Protein AF-A0A433PQ93-F1 (afdb_monomer)

Structure (mmCIF, N/CA/C/O backbone):
data_AF-A0A433PQ93-F1
#
_entry.id   AF-A0A433PQ93-F1
#
loop_
_atom_site.group_PDB
_atom_site.id
_atom_site.type_symbol
_atom_site.label_atom_id
_atom_site.label_alt_id
_atom_site.label_comp_id
_atom_site.label_asym_id
_atom_site.label_entity_id
_atom_site.label_seq_id
_atom_site.pdbx_PDB_ins_code
_atom_site.Cartn_x
_atom_site.Cartn_y
_atom_site.Cartn_z
_atom_site.occupancy
_atom_site.B_iso_or_equiv
_atom_site.auth_seq_id
_atom_site.auth_comp_id
_atom_site.auth_asym_id
_atom_site.auth_atom_id
_atom_site.pdbx_PDB_model_num
ATOM 1 N N . MET A 1 1 ? 49.917 5.537 -46.533 1.00 44.41 1 MET A N 1
ATOM 2 C CA . MET A 1 1 ? 49.818 6.096 -45.165 1.00 44.41 1 MET A CA 1
ATOM 3 C C . MET A 1 1 ? 48.370 6.540 -44.911 1.00 44.41 1 MET A C 1
ATOM 5 O O . MET A 1 1 ? 48.097 7.707 -44.696 1.00 44.41 1 MET A O 1
ATOM 9 N N . LEU A 1 2 ? 47.420 5.603 -45.036 1.00 49.34 2 LEU A N 1
ATOM 10 C CA . LEU A 1 2 ? 45.964 5.847 -45.070 1.00 49.34 2 LEU A CA 1
ATOM 11 C C . LEU A 1 2 ? 45.240 4.910 -44.083 1.00 49.34 2 LEU A C 1
ATOM 13 O O . LEU A 1 2 ? 44.211 4.330 -44.394 1.00 49.34 2 LEU A O 1
ATOM 17 N N . MET A 1 3 ? 45.816 4.699 -42.897 1.00 48.09 3 MET A N 1
ATOM 18 C CA . MET A 1 3 ? 45.242 3.825 -41.861 1.00 48.09 3 MET A CA 1
ATOM 19 C C . MET A 1 3 ? 45.422 4.418 -40.459 1.00 48.09 3 MET A C 1
ATOM 21 O O . MET A 1 3 ? 45.866 3.752 -39.534 1.00 48.09 3 MET A O 1
ATOM 25 N N . SER A 1 4 ? 45.100 5.698 -40.294 1.00 51.94 4 SER A N 1
ATOM 26 C CA . SER A 1 4 ? 45.065 6.341 -38.968 1.00 51.94 4 SER A CA 1
ATOM 27 C C . SER A 1 4 ? 43.883 7.296 -38.767 1.00 51.94 4 SER A C 1
ATOM 29 O O . SER A 1 4 ? 43.697 7.791 -37.665 1.00 51.94 4 SER A O 1
ATOM 31 N N . HIS A 1 5 ? 43.031 7.492 -39.782 1.00 51.25 5 HIS A N 1
ATOM 32 C CA . HIS A 1 5 ? 41.829 8.341 -39.699 1.00 51.25 5 HIS A CA 1
ATOM 33 C C . HIS A 1 5 ? 40.506 7.560 -39.643 1.00 51.25 5 HIS A C 1
ATOM 35 O O . HIS A 1 5 ? 39.436 8.150 -39.703 1.00 51.25 5 HIS A O 1
ATOM 41 N N . LEU A 1 6 ? 40.557 6.228 -39.541 1.00 48.06 6 LEU A N 1
ATOM 42 C CA . LEU A 1 6 ? 39.373 5.361 -39.646 1.00 48.06 6 LEU A CA 1
ATOM 43 C C . LEU A 1 6 ? 39.090 4.531 -38.391 1.00 48.06 6 LEU A C 1
ATOM 45 O O . LEU A 1 6 ? 38.234 3.652 -38.413 1.00 48.06 6 LEU A O 1
ATOM 49 N N . PHE A 1 7 ? 39.771 4.819 -37.282 1.00 45.44 7 PHE A N 1
ATOM 50 C CA . PHE A 1 7 ? 39.518 4.158 -36.009 1.00 45.44 7 PHE A CA 1
ATOM 51 C C . PHE A 1 7 ? 39.201 5.191 -34.923 1.00 45.44 7 PHE A C 1
ATOM 53 O O . PHE A 1 7 ? 40.069 5.931 -34.480 1.00 45.44 7 PHE A O 1
ATOM 60 N N . LEU A 1 8 ? 37.938 5.156 -34.477 1.00 49.56 8 LEU A N 1
ATOM 61 C CA . LEU A 1 8 ? 37.377 5.723 -33.237 1.00 49.56 8 LEU A CA 1
ATOM 62 C C . LEU A 1 8 ? 36.751 7.126 -33.260 1.00 49.56 8 LEU A C 1
ATOM 64 O O . LEU A 1 8 ? 36.291 7.577 -32.209 1.00 49.56 8 LEU A O 1
ATOM 68 N N . GLU A 1 9 ? 36.541 7.733 -34.430 1.00 49.75 9 GLU A N 1
ATOM 69 C CA . GLU A 1 9 ? 35.590 8.858 -34.589 1.00 49.75 9 GLU A CA 1
ATOM 70 C C . GLU A 1 9 ? 34.105 8.411 -34.482 1.00 49.75 9 GLU A C 1
ATOM 72 O O . GLU A 1 9 ? 33.176 9.178 -34.715 1.00 49.75 9 GLU A O 1
ATOM 77 N N . SER A 1 10 ? 33.850 7.151 -34.107 1.00 46.69 10 SER A N 1
ATOM 78 C CA . SER A 1 10 ? 32.518 6.570 -33.885 1.00 46.69 10 SER A CA 1
ATOM 79 C C . SER A 1 10 ? 32.211 6.286 -32.407 1.00 46.69 10 SER A C 1
ATOM 81 O O . SER A 1 10 ? 31.338 5.469 -32.099 1.00 46.69 10 SER A O 1
ATOM 83 N N . ARG A 1 11 ? 32.934 6.901 -31.461 1.00 53.38 11 ARG A N 1
ATOM 84 C CA . ARG A 1 11 ? 32.657 6.750 -30.025 1.00 53.38 11 ARG A CA 1
ATOM 85 C C . ARG A 1 11 ? 31.390 7.526 -29.653 1.00 53.38 11 ARG A C 1
ATOM 87 O O . ARG A 1 11 ? 31.434 8.726 -29.452 1.00 53.38 11 ARG A O 1
ATOM 94 N N . TYR A 1 12 ? 30.278 6.793 -29.565 1.00 53.94 12 TYR A N 1
ATOM 95 C CA . TYR A 1 12 ? 28.965 7.212 -29.059 1.00 53.94 12 TYR A CA 1
ATOM 96 C C . TYR A 1 12 ? 28.378 8.455 -29.736 1.00 53.94 12 TYR A C 1
ATOM 98 O O . TYR A 1 12 ? 28.679 9.582 -29.366 1.00 53.94 12 TYR A O 1
ATOM 106 N N . ARG A 1 13 ? 27.425 8.266 -30.661 1.00 62.94 13 ARG A N 1
ATOM 107 C CA . ARG A 1 13 ? 26.545 9.382 -31.045 1.00 62.94 13 ARG A CA 1
ATOM 108 C C . ARG A 1 13 ? 25.871 9.923 -29.769 1.00 62.94 13 ARG A C 1
ATOM 110 O O . ARG A 1 13 ? 25.127 9.147 -29.150 1.00 62.94 13 ARG A O 1
ATOM 117 N N . PRO A 1 14 ? 26.109 11.187 -29.365 1.00 60.69 14 PRO A N 1
ATOM 118 C CA . PRO A 1 14 ? 25.449 11.779 -28.207 1.00 60.69 14 PRO A CA 1
ATOM 119 C C . PRO A 1 14 ? 23.940 11.717 -28.464 1.00 60.69 14 PRO A C 1
ATOM 121 O O . PRO A 1 14 ? 23.455 12.213 -29.476 1.00 60.69 14 PRO A O 1
ATOM 124 N N . GLY A 1 15 ? 23.220 10.955 -27.637 1.00 69.62 15 GLY A N 1
ATOM 125 C CA . GLY A 1 15 ? 21.812 10.609 -27.871 1.00 69.62 15 GLY A CA 1
ATOM 126 C C . GLY A 1 15 ? 21.505 9.114 -27.751 1.00 69.62 15 GLY A C 1
ATOM 127 O O . GLY A 1 15 ? 20.548 8.741 -27.078 1.00 69.62 15 GLY A O 1
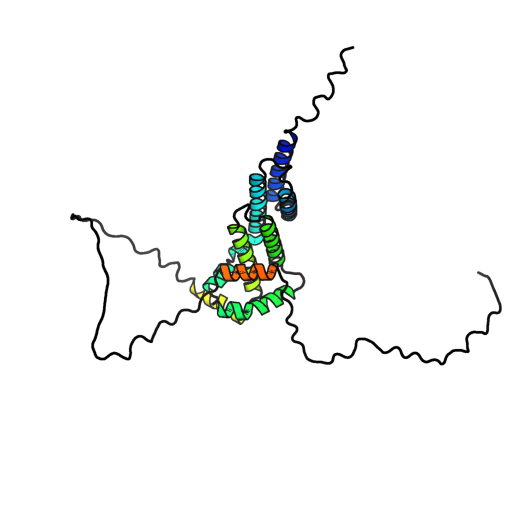ATOM 128 N N . ARG A 1 16 ? 22.338 8.230 -28.328 1.00 81.62 16 ARG A N 1
ATOM 129 C CA . ARG A 1 16 ? 22.061 6.773 -28.318 1.00 81.62 16 ARG A CA 1
ATOM 130 C C . ARG A 1 16 ? 22.107 6.161 -26.920 1.00 81.62 16 ARG A C 1
ATOM 132 O O . ARG A 1 16 ? 21.361 5.230 -26.640 1.00 81.62 16 ARG A O 1
ATOM 139 N N . HIS A 1 17 ? 22.947 6.700 -26.040 1.00 84.44 17 HIS A N 1
ATOM 140 C CA . HIS A 1 17 ? 23.035 6.249 -24.653 1.00 84.44 17 HIS A CA 1
ATOM 141 C C . HIS A 1 17 ? 21.689 6.378 -23.922 1.00 84.44 17 HIS A C 1
ATOM 143 O O . HIS A 1 17 ? 21.246 5.413 -23.311 1.00 84.44 17 HIS A O 1
ATOM 149 N N . PHE A 1 18 ? 20.988 7.508 -24.071 1.00 87.56 18 PHE A N 1
ATOM 150 C CA . PHE A 1 18 ? 19.679 7.724 -23.445 1.00 87.56 18 PHE A CA 1
ATOM 151 C C . PHE A 1 18 ? 18.628 6.710 -23.917 1.00 87.56 18 PHE A C 1
ATOM 153 O O . PHE A 1 18 ? 17.818 6.244 -23.119 1.00 87.56 18 PHE A O 1
ATOM 160 N N . ALA A 1 19 ? 18.668 6.324 -25.198 1.00 89.12 19 ALA A N 1
ATOM 161 C CA . ALA A 1 19 ? 17.775 5.305 -25.744 1.00 89.12 19 ALA A CA 1
ATOM 162 C C . ALA A 1 19 ? 18.041 3.917 -25.137 1.00 89.12 19 ALA A C 1
ATOM 164 O O . ALA A 1 19 ? 17.097 3.240 -24.733 1.00 89.12 19 ALA A O 1
ATOM 165 N N . TYR A 1 20 ? 19.310 3.509 -25.020 1.00 90.06 20 TYR A N 1
ATOM 166 C CA . TYR A 1 20 ? 19.662 2.227 -24.402 1.00 90.06 20 TYR A CA 1
ATOM 167 C C . TYR A 1 20 ? 19.357 2.195 -22.905 1.00 90.06 20 TYR A C 1
ATOM 169 O O . TYR A 1 20 ? 18.830 1.197 -22.422 1.00 90.06 20 TYR A O 1
ATOM 177 N N . VAL A 1 21 ? 19.623 3.289 -22.182 1.00 91.88 21 VAL A N 1
ATOM 178 C CA . VAL A 1 21 ? 19.259 3.403 -20.763 1.00 91.88 21 VAL A CA 1
ATOM 179 C C . VAL A 1 21 ? 17.751 3.245 -20.598 1.00 91.88 21 VAL A C 1
ATOM 181 O O . VAL A 1 21 ? 17.321 2.416 -19.806 1.00 91.88 21 VAL A O 1
ATOM 184 N N . HIS A 1 22 ? 16.946 3.954 -21.395 1.00 93.00 22 HIS A N 1
ATOM 185 C CA . HIS A 1 22 ? 15.490 3.818 -21.363 1.00 93.00 22 HIS A CA 1
ATOM 186 C C . HIS A 1 22 ? 15.032 2.376 -21.634 1.00 93.00 22 HIS A C 1
ATOM 188 O O . HIS A 1 22 ? 14.258 1.821 -20.858 1.00 93.00 22 HIS A O 1
ATOM 194 N N . GLN A 1 23 ? 15.521 1.745 -22.708 1.00 93.81 23 GLN A N 1
ATOM 195 C CA . GLN A 1 23 ? 15.152 0.366 -23.056 1.00 93.81 23 GLN A CA 1
ATOM 196 C C . GLN A 1 23 ? 15.511 -0.623 -21.944 1.00 93.81 23 GLN A C 1
ATOM 198 O O . GLN A 1 23 ? 14.685 -1.458 -21.576 1.00 93.81 23 GLN A O 1
ATOM 203 N N . TYR A 1 24 ? 16.712 -0.501 -21.380 1.00 95.12 24 TYR A N 1
ATOM 204 C CA . TYR A 1 24 ? 17.165 -1.361 -20.295 1.00 95.12 24 TYR A CA 1
ATOM 205 C C . TYR A 1 24 ? 16.355 -1.141 -19.014 1.00 95.12 24 TYR A C 1
ATOM 207 O O . TYR A 1 24 ? 15.951 -2.102 -18.366 1.00 95.12 24 TYR A O 1
ATOM 215 N N . THR A 1 25 ? 16.061 0.113 -18.661 1.00 95.94 25 THR A N 1
ATOM 216 C CA . THR A 1 25 ? 15.215 0.436 -17.509 1.00 95.94 25 THR A CA 1
ATOM 217 C C . THR A 1 25 ? 13.815 -0.152 -17.660 1.00 95.94 25 THR A C 1
ATOM 219 O O . THR A 1 25 ? 13.338 -0.801 -16.736 1.00 95.94 25 THR A O 1
ATOM 222 N N . MET A 1 26 ? 13.177 0.008 -18.822 1.00 96.69 26 MET A N 1
ATOM 223 C CA . MET A 1 26 ? 11.852 -0.565 -19.079 1.00 96.69 26 MET A CA 1
ATOM 224 C C . MET A 1 26 ? 11.867 -2.094 -19.023 1.00 96.69 26 MET A C 1
ATOM 226 O O . MET A 1 26 ? 10.956 -2.697 -18.462 1.00 96.69 26 MET A O 1
ATOM 230 N N . PHE A 1 27 ? 12.906 -2.728 -19.571 1.00 97.44 27 PHE A N 1
ATOM 231 C CA . PHE A 1 27 ? 13.091 -4.172 -19.457 1.00 97.44 27 PHE A CA 1
ATOM 232 C C . PHE A 1 27 ? 13.220 -4.613 -17.995 1.00 97.44 27 PHE A C 1
ATOM 234 O O . PHE A 1 27 ? 12.550 -5.555 -17.585 1.00 97.44 27 PHE A O 1
ATOM 241 N N . LEU A 1 28 ? 14.022 -3.907 -17.195 1.00 97.06 28 LEU A N 1
ATOM 242 C CA . LEU A 1 28 ? 14.234 -4.238 -15.788 1.00 97.06 28 LEU A CA 1
ATOM 243 C C . LEU A 1 28 ? 12.962 -4.062 -14.946 1.00 97.06 28 LEU A C 1
ATOM 245 O O . LEU A 1 28 ? 12.696 -4.893 -14.084 1.00 97.06 28 LEU A O 1
ATOM 249 N N . ILE A 1 29 ? 12.159 -3.026 -15.215 1.00 97.88 29 ILE A N 1
ATOM 250 C CA . ILE A 1 29 ? 10.853 -2.832 -14.564 1.00 97.88 29 ILE A CA 1
ATOM 251 C C . ILE A 1 29 ? 9.930 -4.017 -14.866 1.00 97.88 29 ILE A C 1
ATOM 253 O O . ILE A 1 29 ? 9.349 -4.591 -13.947 1.00 97.88 29 ILE A O 1
ATOM 257 N N . LYS A 1 30 ? 9.831 -4.413 -16.141 1.00 97.69 30 LYS A N 1
ATOM 258 C CA . LYS A 1 30 ? 9.016 -5.562 -16.558 1.00 97.69 30 LYS A CA 1
ATOM 259 C C . LYS A 1 30 ? 9.501 -6.853 -15.918 1.00 97.69 30 LYS A C 1
ATOM 261 O O . LYS A 1 30 ? 8.695 -7.588 -15.370 1.00 97.69 30 LYS A O 1
ATOM 266 N N . LEU A 1 31 ? 10.810 -7.099 -15.934 1.00 97.75 31 LEU A N 1
ATOM 267 C CA . LEU A 1 31 ? 11.397 -8.277 -15.307 1.00 97.75 31 LEU A CA 1
ATOM 268 C C . LEU A 1 31 ? 11.050 -8.333 -13.815 1.00 97.75 31 LEU A C 1
ATOM 270 O O . LEU A 1 31 ? 10.545 -9.348 -13.359 1.00 97.75 31 LEU A O 1
ATOM 274 N N . ALA A 1 32 ? 11.253 -7.233 -13.085 1.00 97.19 32 ALA A N 1
ATOM 275 C CA . ALA A 1 32 ? 10.948 -7.160 -11.659 1.00 97.19 32 ALA A CA 1
ATOM 276 C C . ALA A 1 32 ? 9.454 -7.366 -11.359 1.00 97.19 32 ALA A C 1
ATOM 278 O O . ALA A 1 32 ? 9.110 -7.978 -10.350 1.00 97.19 32 ALA A O 1
ATOM 279 N N . LYS A 1 33 ? 8.567 -6.889 -12.242 1.00 97.50 33 LYS A N 1
ATOM 280 C CA . LYS A 1 33 ? 7.127 -7.144 -12.154 1.00 97.50 33 LYS A CA 1
ATOM 281 C C . LYS A 1 33 ? 6.805 -8.631 -12.313 1.00 97.50 33 LYS A C 1
ATOM 283 O O . LYS A 1 33 ? 6.123 -9.185 -11.461 1.00 97.50 33 LYS A O 1
ATOM 288 N N . GLU A 1 34 ? 7.313 -9.270 -13.366 1.00 96.88 34 GLU A N 1
ATOM 289 C CA . GLU A 1 34 ? 7.057 -10.690 -13.655 1.00 96.88 34 GLU A CA 1
ATOM 290 C C . GLU A 1 34 ? 7.654 -11.621 -12.589 1.00 96.88 34 GLU A C 1
ATOM 292 O O . GLU A 1 34 ? 7.066 -12.644 -12.253 1.00 96.88 34 GLU A O 1
ATOM 297 N N . THR A 1 35 ? 8.805 -11.264 -12.009 1.00 96.81 35 THR A N 1
ATOM 298 C CA . THR A 1 35 ? 9.408 -12.030 -10.906 1.00 96.81 35 THR A CA 1
ATOM 299 C C . THR A 1 35 ? 8.803 -11.705 -9.539 1.00 96.81 35 THR A C 1
ATOM 301 O O . THR A 1 35 ? 9.163 -12.348 -8.557 1.00 96.81 35 THR A O 1
ATOM 304 N N . GLY A 1 36 ? 7.930 -10.696 -9.443 1.00 94.56 36 GLY A N 1
ATOM 305 C CA . GLY A 1 36 ? 7.349 -10.236 -8.180 1.00 94.56 36 GLY A CA 1
ATOM 306 C C . GLY A 1 36 ? 8.359 -9.617 -7.202 1.00 94.56 36 GLY A C 1
ATOM 307 O O . GLY A 1 36 ? 8.127 -9.631 -5.993 1.00 94.56 36 GLY A O 1
ATOM 308 N N . ASP A 1 37 ? 9.481 -9.081 -7.694 1.00 95.56 37 ASP A N 1
ATOM 309 C CA . ASP A 1 37 ? 10.546 -8.512 -6.858 1.00 95.56 37 ASP A CA 1
ATOM 310 C C . ASP A 1 37 ? 10.225 -7.061 -6.458 1.00 95.56 37 ASP A C 1
ATOM 312 O O . ASP A 1 37 ? 10.580 -6.083 -7.130 1.00 95.56 37 ASP A O 1
ATOM 316 N N . ILE A 1 38 ? 9.537 -6.927 -5.323 1.00 94.44 38 ILE A N 1
ATOM 317 C CA . ILE A 1 38 ? 9.142 -5.637 -4.748 1.00 94.44 38 ILE A CA 1
ATOM 318 C C . ILE A 1 38 ? 10.352 -4.792 -4.345 1.00 94.44 38 ILE A C 1
ATOM 320 O O . ILE A 1 38 ? 10.339 -3.572 -4.534 1.00 94.44 38 ILE A O 1
ATOM 324 N N . GLU A 1 39 ? 11.408 -5.400 -3.807 1.00 94.69 39 GLU A N 1
ATOM 325 C CA . GLU A 1 39 ? 12.579 -4.654 -3.339 1.00 94.69 39 GLU A CA 1
ATOM 326 C C . GLU A 1 39 ? 13.334 -4.022 -4.510 1.00 94.69 39 GLU A C 1
ATOM 328 O O . GLU A 1 39 ? 13.715 -2.845 -4.446 1.00 94.69 39 GLU A O 1
ATOM 333 N N . CYS A 1 40 ? 13.458 -4.747 -5.624 1.00 95.75 40 CYS A N 1
ATOM 334 C CA . CYS A 1 40 ? 13.972 -4.193 -6.871 1.00 95.75 40 CYS A CA 1
ATOM 335 C C . CYS A 1 40 ? 13.132 -2.992 -7.334 1.00 95.75 40 CYS A C 1
ATOM 337 O O . CYS A 1 40 ? 13.680 -1.910 -7.570 1.00 95.75 40 CYS A O 1
ATOM 339 N N . LEU A 1 41 ? 11.801 -3.124 -7.373 1.00 96.62 41 LEU A N 1
ATOM 340 C CA . LEU A 1 41 ? 10.896 -2.036 -7.767 1.00 96.62 41 LEU A CA 1
ATOM 341 C C . LEU A 1 41 ? 11.013 -0.812 -6.837 1.00 96.62 41 LEU A C 1
ATOM 343 O O . LEU A 1 41 ? 11.085 0.320 -7.320 1.00 96.62 41 LEU A O 1
ATOM 347 N N . LYS A 1 42 ? 11.155 -1.002 -5.518 1.00 95.12 42 LYS A N 1
ATOM 348 C CA . LYS A 1 42 ? 11.390 0.088 -4.544 1.00 95.12 42 LYS A CA 1
ATOM 349 C C . LYS A 1 42 ? 12.702 0.820 -4.800 1.00 95.12 42 LYS A C 1
ATOM 351 O O . LYS A 1 42 ? 12.777 2.052 -4.700 1.00 95.12 42 LYS A O 1
ATOM 356 N N . VAL A 1 43 ? 13.769 0.077 -5.090 1.00 95.81 43 VAL A N 1
ATOM 357 C CA . VAL A 1 43 ? 15.074 0.654 -5.438 1.00 95.81 43 VAL A CA 1
ATOM 358 C C . VAL A 1 43 ? 14.971 1.441 -6.745 1.00 95.81 43 VAL A C 1
ATOM 360 O O . VAL A 1 43 ? 15.493 2.560 -6.819 1.00 95.81 43 VAL A O 1
ATOM 363 N N . LEU A 1 44 ? 14.268 0.903 -7.744 1.00 95.94 44 LEU A N 1
ATOM 364 C CA . LEU A 1 44 ? 14.028 1.575 -9.017 1.00 95.94 44 LEU A CA 1
ATOM 365 C C . LEU A 1 44 ? 13.235 2.867 -8.824 1.00 95.94 44 LEU A C 1
ATOM 367 O O . LEU A 1 44 ? 13.716 3.905 -9.263 1.00 95.94 44 LEU A O 1
ATOM 371 N N . CYS A 1 45 ? 12.127 2.874 -8.080 1.00 95.44 45 CYS A N 1
ATOM 372 C CA . CYS A 1 45 ? 11.393 4.103 -7.751 1.00 95.44 45 CYS A CA 1
ATOM 373 C C . CYS A 1 45 ? 12.324 5.185 -7.168 1.00 95.44 45 CYS A C 1
ATOM 375 O O . CYS A 1 45 ? 12.373 6.315 -7.652 1.00 95.44 45 CYS A O 1
ATOM 377 N N . ARG A 1 46 ? 13.165 4.852 -6.180 1.00 94.88 46 ARG A N 1
ATOM 378 C CA . ARG A 1 46 ? 14.097 5.833 -5.585 1.00 94.88 46 ARG A CA 1
ATOM 379 C C . ARG A 1 46 ? 15.135 6.367 -6.573 1.00 94.88 46 ARG A C 1
ATOM 381 O O . ARG A 1 46 ? 15.470 7.553 -6.521 1.00 94.88 46 ARG A O 1
ATOM 388 N N . LYS A 1 47 ? 15.674 5.509 -7.443 1.00 94.38 47 LYS A N 1
ATOM 389 C CA . LYS A 1 47 ? 16.704 5.883 -8.427 1.00 94.38 47 LYS A CA 1
ATOM 390 C C . LYS A 1 47 ? 16.112 6.672 -9.592 1.00 94.38 47 LYS A C 1
ATOM 392 O O . LYS A 1 47 ? 16.623 7.738 -9.923 1.00 94.38 47 LYS A O 1
ATOM 397 N N . LEU A 1 48 ? 15.018 6.182 -10.167 1.00 94.12 48 LEU A N 1
ATOM 398 C CA . LEU A 1 48 ? 14.367 6.767 -11.334 1.00 94.12 48 LEU A CA 1
ATOM 399 C C . LEU A 1 48 ? 13.795 8.147 -11.018 1.00 94.12 48 LEU A C 1
ATOM 401 O O . LEU A 1 48 ? 13.910 9.039 -11.854 1.00 94.12 48 LEU A O 1
ATOM 405 N N . ARG A 1 49 ? 13.300 8.397 -9.793 1.00 93.38 49 ARG A N 1
ATOM 406 C CA . ARG A 1 49 ? 12.838 9.744 -9.412 1.00 93.38 49 ARG A CA 1
ATOM 407 C C . ARG A 1 49 ? 13.930 10.806 -9.551 1.00 93.38 49 ARG A C 1
ATOM 409 O O . ARG A 1 49 ? 13.641 11.923 -9.964 1.00 93.38 49 ARG A O 1
ATOM 416 N N . LYS A 1 50 ? 15.177 10.452 -9.227 1.00 92.06 50 LYS A N 1
ATOM 417 C CA . LYS A 1 50 ? 16.338 11.357 -9.254 1.00 92.06 50 LYS A CA 1
ATOM 418 C C . LYS A 1 50 ? 17.014 11.444 -10.625 1.00 92.06 50 LYS A C 1
ATOM 420 O O . LYS A 1 50 ? 17.830 12.331 -10.833 1.00 92.06 50 LYS A O 1
ATOM 425 N N . ALA A 1 51 ? 16.697 10.535 -11.545 1.00 89.88 51 ALA A N 1
ATOM 426 C CA . ALA A 1 51 ? 17.395 10.371 -12.819 1.00 89.88 51 ALA A CA 1
ATOM 427 C C . ALA A 1 51 ? 16.720 11.106 -13.996 1.00 89.88 51 ALA A C 1
ATOM 429 O O . ALA A 1 51 ? 16.810 10.657 -15.139 1.00 89.88 51 ALA A O 1
ATOM 430 N N . SER A 1 52 ? 16.049 12.236 -13.744 1.00 87.25 52 SER A N 1
ATOM 431 C CA . SER A 1 52 ? 15.326 13.001 -14.778 1.00 87.25 52 SER A CA 1
ATOM 432 C C . SER A 1 52 ? 16.227 13.521 -15.904 1.00 87.25 52 SER A C 1
ATOM 434 O O . SER A 1 52 ? 15.769 13.695 -17.027 1.00 87.25 52 SER A O 1
ATOM 436 N N . ASN A 1 53 ? 17.516 13.725 -15.628 1.00 87.69 53 ASN A N 1
ATOM 437 C CA . ASN A 1 53 ? 18.524 14.176 -16.588 1.00 87.69 53 ASN A CA 1
ATOM 438 C C . ASN A 1 53 ? 19.147 13.046 -17.430 1.00 87.69 53 ASN A C 1
ATOM 440 O O . ASN A 1 53 ? 19.831 13.330 -18.410 1.00 87.69 53 ASN A O 1
ATOM 444 N N . VAL A 1 54 ? 18.952 11.780 -17.043 1.00 86.62 54 VAL A N 1
ATOM 445 C CA . VAL A 1 54 ? 19.545 10.603 -17.711 1.00 86.62 54 VAL A CA 1
ATOM 446 C C . VAL A 1 54 ? 18.483 9.739 -18.396 1.00 86.62 54 VAL A C 1
ATOM 448 O O . VAL A 1 54 ? 18.802 8.918 -19.253 1.00 86.62 54 VAL A O 1
ATOM 451 N N . LEU A 1 55 ? 17.207 9.920 -18.056 1.00 88.25 55 LEU A N 1
ATOM 452 C CA . LEU A 1 55 ? 16.112 9.140 -18.618 1.00 88.25 55 LEU A CA 1
ATOM 453 C C . LEU A 1 55 ? 15.389 9.904 -19.717 1.00 88.25 55 LEU A C 1
ATOM 455 O O . LEU A 1 55 ? 14.812 10.969 -19.500 1.00 88.25 55 LEU A O 1
ATOM 459 N N . LEU A 1 56 ? 15.350 9.294 -20.896 1.00 89.44 56 LEU A N 1
ATOM 460 C CA . LEU A 1 56 ? 14.396 9.675 -21.924 1.00 89.44 56 LEU A CA 1
ATOM 461 C C . LEU A 1 56 ? 12.977 9.345 -21.427 1.00 89.44 56 LEU A C 1
ATOM 463 O O . LEU A 1 56 ? 12.800 8.331 -20.758 1.00 89.44 56 LEU A O 1
ATOM 467 N N . LYS A 1 57 ? 11.976 10.185 -21.728 1.00 90.12 57 LYS A N 1
ATOM 468 C CA . LYS A 1 57 ? 10.567 9.962 -21.327 1.00 90.12 57 LYS A CA 1
ATOM 469 C C . LYS A 1 57 ? 10.404 9.645 -19.828 1.00 90.12 57 LYS A C 1
ATOM 471 O O . LYS A 1 57 ? 9.699 8.718 -19.443 1.00 90.12 57 LYS A O 1
ATOM 476 N N . HIS A 1 58 ? 11.060 10.432 -18.972 1.00 93.12 58 HIS A N 1
ATOM 477 C CA . HIS A 1 58 ? 11.086 10.235 -17.514 1.00 93.12 58 HIS A CA 1
ATOM 478 C C . HIS A 1 58 ? 9.704 9.994 -16.883 1.00 93.12 58 HIS A C 1
ATOM 480 O O . HIS A 1 58 ? 9.578 9.136 -16.013 1.00 93.12 58 HIS A O 1
ATOM 486 N N . HIS A 1 59 ? 8.673 10.708 -17.346 1.00 93.75 59 HIS A N 1
ATOM 487 C CA . HIS A 1 59 ? 7.293 10.525 -16.887 1.00 93.75 59 HIS A CA 1
ATOM 488 C C . HIS A 1 59 ? 6.720 9.146 -17.222 1.00 93.75 59 HIS A C 1
ATOM 490 O O . HIS A 1 59 ? 6.230 8.474 -16.320 1.00 93.75 59 HIS A O 1
ATOM 496 N N . GLU A 1 60 ? 6.863 8.683 -18.464 1.00 94.25 60 GLU A N 1
ATOM 497 C CA . GLU A 1 60 ? 6.386 7.356 -18.882 1.00 94.25 60 GLU A CA 1
ATOM 498 C C . GLU A 1 60 ? 7.076 6.247 -18.075 1.00 94.25 60 GLU A C 1
ATOM 500 O O . GLU A 1 60 ? 6.418 5.359 -17.539 1.00 94.25 60 GLU A O 1
ATOM 505 N N . VAL A 1 61 ? 8.400 6.344 -17.913 1.00 95.62 61 VAL A N 1
ATOM 506 C CA . VAL A 1 61 ? 9.189 5.382 -17.127 1.00 95.62 61 VAL A CA 1
ATOM 507 C C . VAL A 1 61 ? 8.770 5.384 -15.654 1.00 95.62 61 VAL A C 1
ATOM 509 O O . VAL A 1 61 ? 8.713 4.327 -15.025 1.00 95.62 61 VAL A O 1
ATOM 512 N N . TRP A 1 62 ? 8.475 6.562 -15.092 1.00 96.31 62 TRP A N 1
ATOM 513 C CA . TRP A 1 62 ? 7.979 6.683 -13.722 1.00 96.31 62 TRP A CA 1
ATOM 514 C C . TRP A 1 62 ? 6.628 5.994 -13.540 1.00 96.31 62 TRP A C 1
ATOM 516 O O . TRP A 1 62 ? 6.457 5.216 -12.605 1.00 96.31 62 TRP A O 1
ATOM 526 N N . VAL A 1 63 ? 5.672 6.290 -14.422 1.00 95.56 63 VAL A N 1
ATOM 527 C CA . VAL A 1 63 ? 4.332 5.699 -14.364 1.00 95.56 63 VAL A CA 1
ATOM 528 C C . VAL A 1 63 ? 4.427 4.178 -14.478 1.00 95.56 63 VAL A C 1
ATOM 530 O O . VAL A 1 63 ? 3.789 3.475 -13.698 1.00 95.56 63 VAL A O 1
ATOM 533 N N . GLU A 1 64 ? 5.287 3.662 -15.360 1.00 96.56 64 GLU A N 1
ATOM 534 C CA . GLU A 1 64 ? 5.480 2.219 -15.518 1.00 96.56 64 GLU A CA 1
ATOM 535 C C . GLU A 1 64 ? 6.029 1.553 -14.246 1.00 96.56 64 GLU A C 1
ATOM 537 O O . GLU A 1 64 ? 5.480 0.543 -13.800 1.00 96.56 64 GLU A O 1
ATOM 542 N N . VAL A 1 65 ? 7.092 2.099 -13.634 1.00 97.06 65 VAL A N 1
ATOM 543 C CA . VAL A 1 65 ? 7.660 1.507 -12.406 1.00 97.06 65 VAL A CA 1
ATOM 544 C C . VAL A 1 65 ? 6.688 1.607 -11.234 1.00 97.06 65 VAL A C 1
ATOM 546 O O . VAL A 1 65 ? 6.563 0.661 -10.459 1.00 97.06 65 VAL A O 1
ATOM 549 N N . TYR A 1 66 ? 5.968 2.725 -11.127 1.00 97.19 66 TYR A N 1
ATOM 550 C CA . TYR A 1 66 ? 5.004 2.962 -10.062 1.00 97.19 66 TYR A CA 1
ATOM 551 C C . TYR A 1 66 ? 3.821 1.995 -10.160 1.00 97.19 66 TYR A C 1
ATOM 553 O O . TYR A 1 66 ? 3.522 1.293 -9.196 1.00 97.19 66 TYR A O 1
ATOM 561 N N . ASN A 1 67 ? 3.215 1.869 -11.342 1.00 96.69 67 ASN A N 1
ATOM 562 C CA . ASN A 1 67 ? 2.109 0.940 -11.570 1.00 96.69 67 ASN A CA 1
ATOM 563 C C . ASN A 1 67 ? 2.552 -0.520 -11.421 1.00 96.69 67 ASN A C 1
ATOM 565 O O . ASN A 1 67 ? 1.813 -1.333 -10.871 1.00 96.69 67 ASN A O 1
ATOM 569 N N . SER A 1 68 ? 3.765 -0.859 -11.868 1.00 97.25 68 SER A N 1
ATOM 570 C CA . SER A 1 68 ? 4.333 -2.199 -11.678 1.00 97.25 68 SER A CA 1
ATOM 571 C C . SER A 1 68 ? 4.506 -2.529 -10.197 1.00 97.25 68 SER A C 1
ATOM 573 O O . SER A 1 68 ? 4.109 -3.607 -9.766 1.00 97.25 68 SER A O 1
ATOM 575 N N . TYR A 1 69 ? 5.021 -1.588 -9.401 1.00 97.19 69 TYR A N 1
ATOM 576 C CA . TYR A 1 69 ? 5.119 -1.735 -7.950 1.00 97.19 69 TYR A CA 1
ATOM 577 C C . TYR A 1 69 ? 3.748 -1.953 -7.300 1.00 97.19 69 TYR A C 1
ATOM 579 O O . TYR A 1 69 ? 3.574 -2.926 -6.568 1.00 97.19 69 TYR A O 1
ATOM 587 N N . LEU A 1 70 ? 2.760 -1.103 -7.603 1.00 96.50 70 LEU A N 1
ATOM 588 C CA . LEU A 1 70 ? 1.413 -1.243 -7.042 1.00 96.50 70 LEU A CA 1
ATOM 589 C C . LEU A 1 70 ? 0.753 -2.563 -7.448 1.00 96.50 70 LEU A C 1
ATOM 591 O O . LEU A 1 70 ? 0.094 -3.187 -6.625 1.00 96.50 70 LEU A O 1
ATOM 595 N N . ASN A 1 71 ? 0.959 -3.024 -8.682 1.00 95.88 71 ASN A N 1
ATOM 596 C CA . ASN A 1 71 ? 0.419 -4.292 -9.165 1.00 95.88 71 ASN A CA 1
ATOM 597 C C . ASN A 1 71 ? 0.999 -5.501 -8.411 1.00 95.88 71 ASN A C 1
ATOM 599 O O . ASN A 1 71 ? 0.243 -6.381 -7.996 1.00 95.88 71 ASN A O 1
ATOM 603 N N . VAL A 1 72 ? 2.316 -5.526 -8.182 1.00 95.94 72 VAL A N 1
ATOM 604 C CA . VAL A 1 72 ? 2.950 -6.609 -7.415 1.00 95.94 72 VAL A CA 1
ATOM 605 C C . VAL A 1 72 ? 2.486 -6.575 -5.957 1.00 95.94 72 VAL A C 1
ATOM 607 O O . VAL A 1 72 ? 2.123 -7.617 -5.416 1.00 95.94 72 VAL A O 1
ATOM 610 N N . VAL A 1 73 ? 2.416 -5.391 -5.336 1.00 95.12 73 VAL A N 1
ATOM 611 C CA . VAL A 1 73 ? 1.898 -5.249 -3.963 1.00 95.12 73 VAL A CA 1
ATOM 612 C C . VAL A 1 73 ? 0.440 -5.706 -3.874 1.00 95.12 73 VAL A C 1
ATOM 614 O O . VAL A 1 73 ? 0.096 -6.464 -2.974 1.00 95.12 73 VAL A O 1
ATOM 617 N N . ASN A 1 74 ? -0.408 -5.305 -4.821 1.00 93.69 74 ASN A N 1
ATOM 618 C CA . ASN A 1 74 ? -1.805 -5.733 -4.885 1.00 93.69 74 ASN A CA 1
ATOM 619 C C . ASN A 1 74 ? -1.913 -7.266 -4.990 1.00 93.69 74 ASN A C 1
ATOM 621 O O . ASN A 1 74 ? -2.667 -7.888 -4.250 1.00 93.69 74 ASN A O 1
ATOM 625 N N . THR A 1 75 ? -1.074 -7.890 -5.821 1.00 92.75 75 THR A N 1
ATOM 626 C CA . THR A 1 75 ? -1.022 -9.356 -5.958 1.00 92.75 75 THR A CA 1
ATOM 627 C C . THR A 1 75 ? -0.612 -10.043 -4.652 1.00 92.75 75 THR A C 1
ATOM 629 O O . THR A 1 75 ? -1.209 -11.047 -4.274 1.00 92.75 75 THR A O 1
ATOM 632 N N . GLN A 1 76 ? 0.363 -9.498 -3.918 1.00 90.62 76 GLN A N 1
ATOM 633 C CA . GLN A 1 76 ? 0.757 -10.044 -2.612 1.00 90.62 76 GLN A CA 1
ATOM 634 C C . GLN A 1 76 ? -0.324 -9.865 -1.539 1.00 90.62 76 GLN A C 1
ATOM 636 O O . GLN A 1 76 ? -0.469 -10.712 -0.660 1.00 90.62 76 GLN A O 1
ATOM 641 N N . LEU A 1 77 ? -1.097 -8.782 -1.619 1.00 89.88 77 LEU A N 1
ATOM 642 C CA . LEU A 1 77 ? -2.185 -8.470 -0.694 1.00 89.88 77 LEU A CA 1
ATOM 643 C C . LEU A 1 77 ? -3.541 -9.040 -1.137 1.00 89.88 77 LEU A C 1
ATOM 645 O O . LEU A 1 77 ? -4.549 -8.732 -0.502 1.00 89.88 77 LEU A O 1
ATOM 649 N N . ALA A 1 78 ? -3.594 -9.874 -2.182 1.00 88.62 78 ALA A N 1
ATOM 650 C CA . ALA A 1 78 ? -4.845 -10.351 -2.773 1.00 88.62 78 ALA A CA 1
ATOM 651 C C . ALA A 1 78 ? -5.800 -10.954 -1.730 1.00 88.62 78 ALA A C 1
ATOM 653 O O . ALA A 1 78 ? -6.958 -10.553 -1.658 1.00 88.62 78 ALA A O 1
ATOM 654 N N . LEU A 1 79 ? -5.295 -11.812 -0.835 1.00 84.25 79 LEU A N 1
ATOM 655 C CA . LEU A 1 79 ? -6.096 -12.428 0.234 1.00 84.25 79 LEU A CA 1
ATOM 656 C C . LEU A 1 79 ? -6.693 -11.397 1.206 1.00 84.25 79 LEU A C 1
ATOM 658 O O . LEU A 1 79 ? -7.835 -11.520 1.651 1.00 84.25 79 LEU A O 1
ATOM 662 N N . ILE A 1 80 ? -5.926 -10.355 1.531 1.00 82.31 80 ILE A N 1
ATOM 663 C CA . ILE A 1 80 ? -6.386 -9.270 2.399 1.00 82.31 80 ILE A CA 1
ATOM 664 C C . ILE A 1 80 ? -7.485 -8.481 1.689 1.00 82.31 80 ILE A C 1
ATOM 666 O O . ILE A 1 80 ? -8.535 -8.221 2.274 1.00 82.31 80 ILE A O 1
ATOM 670 N N . ILE A 1 81 ? -7.278 -8.146 0.419 1.00 80.31 81 ILE A N 1
ATOM 671 C CA . ILE A 1 81 ? -8.216 -7.358 -0.385 1.00 80.31 81 ILE A CA 1
ATOM 672 C C . ILE A 1 81 ? -9.518 -8.131 -0.630 1.00 80.31 81 ILE A C 1
ATOM 674 O O . ILE A 1 81 ? -10.602 -7.557 -0.509 1.00 80.31 81 ILE A O 1
ATOM 678 N N . GLU A 1 82 ? -9.440 -9.438 -0.882 1.00 81.50 82 GLU A N 1
ATOM 679 C CA . GLU A 1 82 ? -10.596 -10.332 -1.024 1.00 81.50 82 GLU A CA 1
ATOM 680 C C . GLU A 1 82 ? -11.486 -10.335 0.223 1.00 81.50 82 GLU A C 1
ATOM 682 O O . GLU A 1 82 ? -12.715 -10.322 0.114 1.00 81.50 82 GLU A O 1
ATOM 687 N N . SER A 1 83 ? -10.888 -10.267 1.417 1.00 82.00 83 SER A N 1
ATOM 688 C CA . SER A 1 83 ? -11.643 -10.184 2.674 1.00 82.00 83 SER A CA 1
ATOM 689 C C . SER A 1 83 ? -12.401 -8.852 2.856 1.00 82.00 83 SER A C 1
ATOM 691 O O . SER A 1 83 ? -13.286 -8.756 3.719 1.00 82.00 83 SER A O 1
ATOM 693 N N . LYS A 1 84 ? -12.109 -7.851 2.007 1.00 86.75 84 LYS A N 1
ATOM 694 C CA . LYS A 1 84 ? -12.694 -6.497 1.964 1.00 86.75 84 LYS A CA 1
ATOM 695 C C . LYS A 1 84 ? -12.770 -5.828 3.346 1.00 86.75 84 LYS A C 1
ATOM 697 O O . LYS A 1 84 ? -13.846 -5.362 3.742 1.00 86.75 84 LYS A O 1
ATOM 702 N N . PRO A 1 85 ? -11.658 -5.750 4.098 1.00 85.81 85 PRO A N 1
ATOM 703 C CA . PRO A 1 85 ? -11.662 -5.294 5.483 1.00 85.81 85 PRO A CA 1
ATOM 704 C C . PRO A 1 85 ? -12.129 -3.840 5.595 1.00 85.81 85 PRO A C 1
ATOM 706 O O . PRO A 1 85 ? -12.921 -3.519 6.478 1.00 85.81 85 PRO A O 1
ATOM 709 N N . ALA A 1 86 ? -11.731 -2.972 4.657 1.00 89.06 86 ALA A N 1
ATOM 710 C CA . ALA A 1 86 ? -12.141 -1.570 4.664 1.00 89.06 86 ALA A CA 1
ATOM 711 C C . ALA A 1 86 ? -13.661 -1.411 4.518 1.00 89.06 86 ALA A C 1
ATOM 713 O O . ALA A 1 86 ? -14.273 -0.647 5.261 1.00 89.06 86 ALA A O 1
ATOM 714 N N . LYS A 1 87 ? -14.285 -2.179 3.614 1.00 90.19 87 LYS A N 1
ATOM 715 C CA . LYS A 1 87 ? -15.741 -2.158 3.419 1.00 90.19 87 LYS A CA 1
ATOM 716 C C . LYS A 1 87 ? -16.474 -2.608 4.684 1.00 90.19 87 LYS A C 1
ATOM 718 O O . LYS A 1 87 ? -17.405 -1.939 5.110 1.00 90.19 87 LYS A O 1
ATOM 723 N N . ARG A 1 88 ? -16.005 -3.679 5.339 1.00 88.38 88 ARG A N 1
ATOM 724 C CA . ARG A 1 88 ? -16.593 -4.153 6.605 1.00 88.38 88 ARG A CA 1
ATOM 725 C C . ARG A 1 88 ? -16.564 -3.080 7.695 1.00 88.38 88 ARG A C 1
ATOM 727 O O . ARG A 1 88 ? -17.544 -2.915 8.410 1.00 88.38 88 ARG A O 1
ATOM 734 N N . ILE A 1 89 ? -15.462 -2.342 7.823 1.00 90.00 89 ILE A N 1
ATOM 735 C CA . ILE A 1 89 ? -15.380 -1.259 8.810 1.00 90.00 89 ILE A CA 1
ATOM 736 C C . ILE A 1 89 ? -16.359 -0.134 8.452 1.00 90.00 89 ILE A C 1
ATOM 738 O O . ILE A 1 89 ? -17.084 0.331 9.326 1.00 90.00 89 ILE A O 1
ATOM 742 N N . MET A 1 90 ? -16.412 0.281 7.184 1.00 91.12 90 MET A N 1
ATOM 743 C CA . MET A 1 90 ? -17.298 1.368 6.751 1.00 91.12 90 MET A CA 1
ATOM 744 C C . MET A 1 90 ? -18.788 1.031 6.904 1.00 91.12 90 MET A C 1
ATOM 746 O O . MET A 1 90 ? -19.572 1.910 7.252 1.00 91.12 90 MET A O 1
ATOM 750 N N . ASP A 1 91 ? -19.171 -0.229 6.684 1.00 90.00 91 ASP A N 1
ATOM 751 C CA . ASP A 1 91 ? -20.571 -0.661 6.739 1.00 90.00 91 ASP A CA 1
ATOM 752 C C . ASP A 1 91 ? -21.069 -0.886 8.180 1.00 90.00 91 ASP A C 1
ATOM 754 O O . ASP A 1 91 ? -22.246 -0.656 8.466 1.00 90.00 91 ASP A O 1
ATOM 758 N N . TYR A 1 92 ? -20.198 -1.331 9.098 1.00 89.75 92 TYR A N 1
ATOM 759 C CA . TYR A 1 92 ? -20.622 -1.824 10.420 1.00 89.75 92 TYR A CA 1
ATOM 760 C C . TYR A 1 92 ? -20.071 -1.053 11.619 1.00 89.75 92 TYR A C 1
ATOM 762 O O . TYR A 1 92 ? -20.607 -1.190 12.721 1.00 89.75 92 TYR A O 1
ATOM 770 N N . ILE A 1 93 ? -19.010 -0.258 11.449 1.00 91.00 93 ILE A N 1
ATOM 771 C CA . ILE A 1 93 ? -18.372 0.449 12.563 1.00 91.00 93 ILE A CA 1
ATOM 772 C C . ILE A 1 93 ? -18.746 1.937 12.533 1.00 91.00 93 ILE A C 1
ATOM 774 O O . ILE A 1 93 ? -18.318 2.671 11.631 1.00 91.00 93 ILE A O 1
ATOM 778 N N . PRO A 1 94 ? -19.487 2.433 13.544 1.00 91.94 94 PRO A N 1
ATOM 779 C CA . PRO A 1 94 ? -19.734 3.858 13.678 1.00 91.94 94 PRO A CA 1
ATOM 780 C C . PRO A 1 94 ? -18.440 4.585 14.050 1.00 91.94 94 PRO A C 1
ATOM 782 O O . PRO A 1 94 ? -17.584 4.058 14.765 1.00 91.94 94 PRO A O 1
ATOM 785 N N . LYS A 1 95 ? -18.328 5.840 13.618 1.00 91.75 95 LYS A N 1
ATOM 786 C CA . LYS A 1 95 ? -17.125 6.653 13.809 1.00 91.75 95 LYS A CA 1
ATOM 787 C C . LYS A 1 95 ? -16.720 6.803 15.279 1.00 91.75 95 LYS A C 1
ATOM 789 O O . LYS A 1 95 ? -15.536 6.766 15.590 1.00 91.75 95 LYS A O 1
ATOM 794 N N . THR A 1 96 ? -17.689 6.923 16.187 1.00 91.00 96 THR A N 1
ATOM 795 C CA . THR A 1 96 ? -17.427 7.043 17.632 1.00 91.00 96 THR A CA 1
ATOM 796 C C . THR A 1 96 ? -16.679 5.827 18.176 1.00 91.00 96 THR A C 1
ATOM 798 O O . THR A 1 96 ? -15.661 5.975 18.842 1.00 91.00 96 THR A O 1
ATOM 801 N N . MET A 1 97 ? -17.123 4.623 17.808 1.00 88.94 97 MET A N 1
ATOM 802 C CA . MET A 1 97 ? -16.488 3.374 18.223 1.00 88.94 97 MET A CA 1
ATOM 803 C C . MET A 1 97 ? -15.085 3.234 17.626 1.00 88.94 97 MET A C 1
ATOM 805 O O . MET A 1 97 ? -14.162 2.802 18.318 1.00 88.94 97 MET A O 1
ATOM 809 N N . PHE A 1 98 ? -14.919 3.614 16.357 1.00 91.69 98 PHE A N 1
ATOM 810 C CA . PHE A 1 98 ? -13.613 3.628 15.705 1.00 91.69 98 PHE A CA 1
ATOM 811 C C . PHE A 1 98 ? -12.627 4.543 16.446 1.00 91.69 98 PHE A C 1
ATOM 813 O O . PHE A 1 98 ? -11.516 4.120 16.766 1.00 91.69 98 PHE A O 1
ATOM 820 N N . ASP A 1 99 ? -13.041 5.767 16.781 1.00 91.56 99 ASP A N 1
ATOM 821 C CA . ASP A 1 99 ? -12.199 6.738 17.483 1.00 91.56 99 ASP A CA 1
ATOM 822 C C . ASP A 1 99 ? -11.833 6.313 18.913 1.00 91.56 99 ASP A C 1
ATOM 824 O O . ASP A 1 99 ? -10.715 6.585 19.360 1.00 91.56 99 ASP A O 1
ATOM 828 N N . GLU A 1 100 ? -12.732 5.614 19.608 1.00 91.56 100 GLU A N 1
ATOM 829 C CA . GLU A 1 100 ? -12.488 5.061 20.945 1.00 91.56 100 GLU A CA 1
ATOM 830 C C . GLU A 1 100 ? -11.437 3.941 20.934 1.00 91.56 100 GLU A C 1
ATOM 832 O O . GLU A 1 100 ? -10.563 3.900 21.800 1.00 91.56 100 GLU A O 1
ATOM 837 N N . HIS A 1 101 ? -11.496 3.042 19.947 1.00 89.12 101 HIS A N 1
ATOM 838 C CA . HIS A 1 101 ? -10.708 1.805 19.955 1.00 89.12 101 HIS A CA 1
ATOM 839 C C . HIS A 1 101 ? -9.401 1.897 19.164 1.00 89.12 101 HIS A C 1
ATOM 841 O O . HIS A 1 101 ? -8.448 1.181 19.479 1.00 89.12 101 HIS A O 1
ATOM 847 N N . ARG A 1 102 ? -9.308 2.792 18.170 1.00 90.56 102 ARG A N 1
ATOM 848 C CA . ARG A 1 102 ? -8.140 2.878 17.275 1.00 90.56 102 ARG A CA 1
ATOM 849 C C . ARG A 1 102 ? -6.811 3.044 18.004 1.00 90.56 102 ARG A C 1
ATOM 851 O O . ARG A 1 102 ? -5.829 2.453 17.587 1.00 90.56 102 ARG A O 1
ATOM 858 N N . ALA A 1 103 ? -6.763 3.825 19.085 1.00 90.75 103 ALA A N 1
ATOM 859 C CA . ALA A 1 103 ? -5.508 4.108 19.783 1.00 90.75 103 ALA A CA 1
ATOM 860 C C . ALA A 1 103 ? -4.951 2.869 20.499 1.00 90.75 103 ALA A C 1
ATOM 862 O O . ALA A 1 103 ? -3.745 2.637 20.464 1.00 90.75 103 ALA A O 1
ATOM 863 N N . THR A 1 104 ? -5.829 2.073 21.113 1.00 90.56 104 THR A N 1
ATOM 864 C CA . THR A 1 104 ? -5.466 0.811 21.769 1.00 90.56 104 THR A CA 1
ATOM 865 C C . THR A 1 104 ? -4.975 -0.199 20.741 1.00 90.56 104 THR A C 1
ATOM 867 O O . THR A 1 104 ? -3.883 -0.732 20.879 1.00 90.56 104 THR A O 1
ATOM 870 N N . ILE A 1 105 ? -5.731 -0.369 19.652 1.00 90.00 105 ILE A N 1
ATOM 871 C CA . ILE A 1 105 ? -5.386 -1.299 18.570 1.00 90.00 105 ILE A CA 1
ATOM 872 C C . ILE A 1 105 ? -4.046 -0.913 17.930 1.00 90.00 105 ILE A C 1
ATOM 874 O O . ILE A 1 105 ? -3.184 -1.760 17.723 1.00 90.00 105 ILE A O 1
ATOM 878 N N . GLU A 1 106 ? -3.837 0.377 17.649 1.00 91.75 106 GLU A N 1
ATOM 879 C CA . GLU A 1 106 ? -2.562 0.884 17.137 1.00 91.75 106 GLU A CA 1
ATOM 880 C C . GLU A 1 106 ? -1.415 0.595 18.120 1.00 91.75 106 GLU A C 1
ATOM 882 O O . GLU A 1 106 ? -0.342 0.183 17.694 1.00 91.75 106 GLU A O 1
ATOM 887 N N . GLN A 1 107 ? -1.613 0.763 19.429 1.00 89.44 107 GLN A N 1
ATOM 888 C CA . GLN A 1 107 ? -0.588 0.435 20.421 1.00 89.44 107 GLN A CA 1
ATOM 889 C C . GLN A 1 107 ? -0.251 -1.064 20.427 1.00 89.44 107 GLN A C 1
ATOM 891 O O . GLN A 1 107 ? 0.930 -1.417 20.437 1.00 89.44 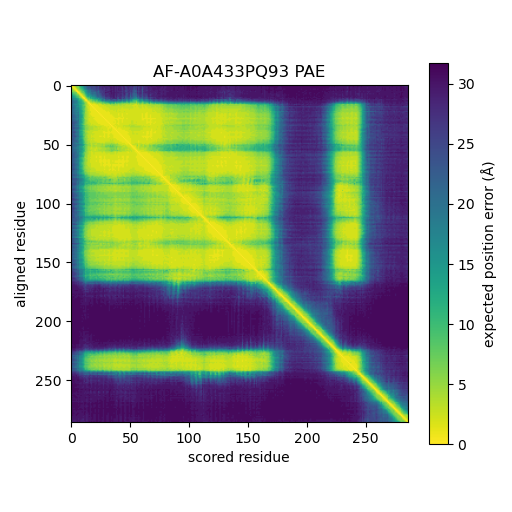107 GLN A O 1
ATOM 896 N N . ASP A 1 108 ? -1.263 -1.927 20.366 1.00 88.12 108 ASP A N 1
ATOM 897 C CA . ASP A 1 108 ? -1.093 -3.381 20.364 1.00 88.12 108 ASP A CA 1
ATOM 898 C C . ASP A 1 108 ? -0.344 -3.852 19.110 1.00 88.12 108 ASP A C 1
ATOM 900 O O . ASP A 1 108 ? 0.620 -4.611 19.208 1.00 88.12 108 ASP A O 1
ATOM 904 N N . VAL A 1 109 ? -0.696 -3.315 17.937 1.00 88.56 109 VAL A N 1
ATOM 905 C CA . VAL A 1 109 ? -0.019 -3.600 16.659 1.00 88.56 109 VAL A CA 1
ATOM 906 C C . VAL A 1 109 ? 1.480 -3.288 16.720 1.00 88.56 109 VAL A C 1
ATOM 908 O O . VAL A 1 109 ? 2.289 -4.035 16.170 1.00 88.56 109 VAL A O 1
ATOM 911 N N . PHE A 1 110 ? 1.876 -2.197 17.384 1.00 87.69 110 PHE A N 1
ATOM 912 C CA . PHE A 1 110 ? 3.289 -1.815 17.506 1.00 87.69 110 PHE A CA 1
ATOM 913 C C . PHE A 1 110 ? 4.030 -2.531 18.636 1.00 87.69 110 PHE A C 1
ATOM 915 O O . PHE A 1 110 ? 5.261 -2.584 18.598 1.00 87.69 110 PHE A O 1
ATOM 922 N N . ALA A 1 111 ? 3.316 -3.060 19.630 1.00 87.94 111 ALA A N 1
ATOM 923 C CA . ALA A 1 111 ? 3.908 -3.816 20.729 1.00 87.94 111 ALA A CA 1
ATOM 924 C C . ALA A 1 111 ? 4.321 -5.240 20.314 1.00 87.94 111 ALA A C 1
ATOM 926 O O . ALA A 1 111 ? 5.181 -5.843 20.956 1.00 87.94 111 ALA A O 1
ATOM 927 N N . ILE A 1 112 ? 3.732 -5.778 19.243 1.00 87.56 112 ILE A N 1
ATOM 928 C CA . ILE A 1 112 ? 3.984 -7.145 18.781 1.00 87.56 112 ILE A CA 1
ATOM 929 C C . ILE A 1 112 ? 5.325 -7.249 18.044 1.00 87.56 112 ILE A C 1
ATOM 931 O O . ILE A 1 112 ? 5.646 -6.461 17.151 1.00 87.56 112 ILE A O 1
ATOM 935 N N . ALA A 1 113 ? 6.095 -8.278 18.405 1.00 86.00 113 ALA A N 1
ATOM 936 C CA . ALA A 1 113 ? 7.320 -8.681 17.728 1.00 86.00 113 ALA A CA 1
ATOM 937 C C . ALA A 1 113 ? 7.212 -10.161 17.303 1.00 86.00 113 ALA A C 1
ATOM 939 O O . ALA A 1 113 ? 6.942 -11.001 18.164 1.00 86.00 113 ALA A O 1
ATOM 940 N N . PRO A 1 114 ? 7.438 -10.510 16.020 1.00 85.75 114 PRO A N 1
ATOM 941 C CA . PRO A 1 114 ? 7.817 -9.638 14.901 1.00 85.75 114 PRO A CA 1
ATOM 942 C C . PRO A 1 114 ? 6.672 -8.725 14.436 1.00 85.75 114 PRO A C 1
ATOM 944 O O . PRO A 1 114 ? 5.501 -9.033 14.634 1.00 85.75 114 PRO A O 1
ATOM 947 N N . LYS A 1 115 ? 7.018 -7.596 13.804 1.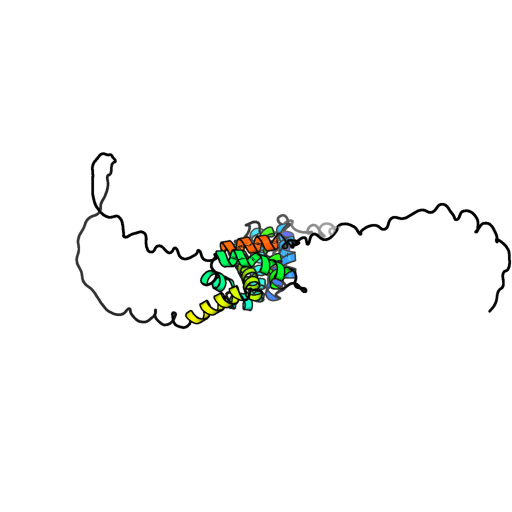00 87.75 115 LYS A N 1
ATOM 948 C CA . LYS A 1 115 ? 6.019 -6.660 13.267 1.00 87.75 115 LYS A CA 1
ATOM 949 C C . LYS A 1 115 ? 5.168 -7.346 12.188 1.00 87.75 115 LYS A C 1
ATOM 951 O O . LYS A 1 115 ? 5.743 -8.067 11.369 1.00 87.75 115 LYS A O 1
ATOM 956 N N . PRO A 1 116 ? 3.849 -7.090 12.141 1.00 88.88 116 PRO A N 1
ATOM 957 C CA . PRO A 1 116 ? 2.986 -7.672 11.121 1.00 88.88 116 PRO A CA 1
ATOM 958 C C . PRO A 1 116 ? 3.392 -7.196 9.722 1.00 88.88 116 PRO A C 1
ATOM 960 O O . PRO A 1 116 ? 3.776 -6.037 9.529 1.00 88.88 116 PRO A O 1
ATOM 963 N N . SER A 1 117 ? 3.300 -8.098 8.746 1.00 90.12 117 SER A N 1
ATOM 964 C CA . SER A 1 117 ? 3.658 -7.852 7.344 1.00 90.12 117 SER A CA 1
ATOM 965 C C . SER A 1 117 ? 2.917 -6.654 6.754 1.00 90.12 117 SER A C 1
ATOM 967 O O . SER A 1 117 ? 3.516 -5.813 6.093 1.00 90.12 117 SER A O 1
ATOM 969 N N . GLU A 1 118 ? 1.635 -6.522 7.070 1.00 90.81 118 GLU A N 1
ATOM 970 C CA . GLU A 1 118 ? 0.722 -5.493 6.583 1.00 90.81 118 GLU A CA 1
ATOM 971 C C . GLU A 1 118 ? 1.171 -4.100 7.022 1.00 90.81 118 GLU A C 1
ATOM 973 O O . GLU A 1 118 ? 1.069 -3.143 6.255 1.00 90.81 118 GLU A O 1
ATOM 978 N N . LEU A 1 119 ? 1.727 -3.982 8.235 1.00 91.50 119 LEU A N 1
ATOM 979 C CA . LEU A 1 119 ? 2.280 -2.725 8.737 1.00 91.50 119 LEU A CA 1
ATOM 980 C C . LEU A 1 119 ? 3.537 -2.330 7.957 1.00 91.50 119 LEU A C 1
ATOM 982 O O . LEU A 1 119 ? 3.683 -1.163 7.595 1.00 91.50 119 LEU A O 1
ATOM 986 N N . ALA A 1 120 ? 4.426 -3.288 7.684 1.00 91.69 120 ALA A N 1
ATOM 987 C CA . ALA A 1 120 ? 5.628 -3.040 6.892 1.00 91.69 120 ALA A CA 1
ATOM 988 C C . ALA A 1 120 ? 5.269 -2.635 5.450 1.00 91.69 120 ALA A C 1
ATOM 990 O O . ALA A 1 120 ? 5.736 -1.604 4.965 1.00 91.69 120 ALA A O 1
ATOM 991 N N . THR A 1 121 ? 4.357 -3.367 4.803 1.00 92.88 121 THR A N 1
ATOM 992 C CA . THR A 1 121 ? 3.872 -3.052 3.451 1.00 92.88 121 THR A CA 1
ATOM 993 C C . THR A 1 121 ? 3.185 -1.686 3.393 1.00 92.88 121 THR A C 1
ATOM 995 O O . THR A 1 121 ? 3.415 -0.917 2.461 1.00 92.88 121 THR A O 1
ATOM 998 N N . MET A 1 122 ? 2.377 -1.334 4.397 1.00 94.31 122 MET A N 1
ATOM 999 C CA . MET A 1 122 ? 1.727 -0.022 4.489 1.00 94.31 122 MET A CA 1
ATOM 1000 C C . MET A 1 122 ? 2.745 1.124 4.614 1.00 94.31 122 MET A C 1
ATOM 1002 O O . MET A 1 122 ? 2.575 2.172 3.986 1.00 94.31 122 MET A O 1
ATOM 1006 N N . GLN A 1 123 ? 3.819 0.933 5.388 1.00 94.06 123 GLN A N 1
ATOM 1007 C CA . GLN A 1 123 ? 4.913 1.905 5.504 1.00 94.06 123 GLN A CA 1
ATOM 1008 C C . GLN A 1 123 ? 5.668 2.063 4.179 1.00 94.06 123 GLN A C 1
ATOM 1010 O O . GLN A 1 123 ? 5.931 3.189 3.753 1.00 94.06 123 GLN A O 1
ATOM 1015 N N . ASP A 1 124 ? 5.943 0.960 3.485 1.00 94.06 124 ASP A N 1
ATOM 1016 C CA . ASP A 1 124 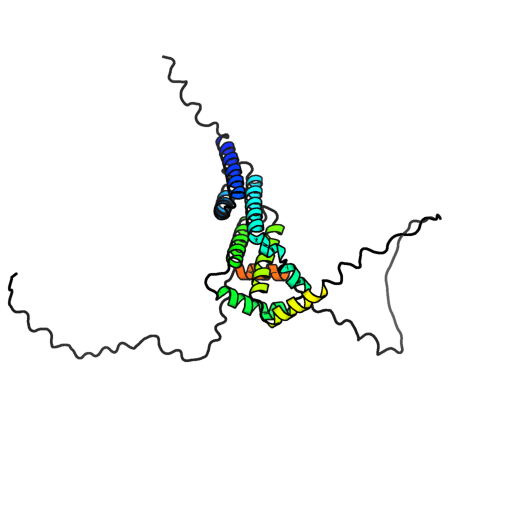? 6.583 0.983 2.169 1.00 94.06 124 ASP A CA 1
ATOM 1017 C C . ASP A 1 124 ? 5.718 1.683 1.109 1.00 94.06 124 ASP A C 1
ATOM 1019 O O . ASP A 1 124 ? 6.214 2.532 0.363 1.00 94.06 124 ASP A O 1
ATOM 1023 N N . LEU A 1 125 ? 4.412 1.392 1.065 1.00 95.19 125 LEU A N 1
ATOM 1024 C CA . LEU A 1 125 ? 3.446 2.088 0.204 1.00 95.19 125 LEU A CA 1
ATOM 1025 C C . LEU A 1 125 ? 3.442 3.597 0.472 1.00 95.19 125 LEU A C 1
ATOM 1027 O O . LEU A 1 125 ? 3.458 4.396 -0.467 1.00 95.19 125 LEU A O 1
ATOM 1031 N N . TYR A 1 126 ? 3.476 3.998 1.745 1.00 95.44 126 TYR A N 1
ATOM 1032 C CA . TYR A 1 126 ? 3.528 5.404 2.137 1.00 95.44 126 TYR A CA 1
ATOM 1033 C C . TYR A 1 126 ? 4.828 6.096 1.688 1.00 95.44 126 TYR A C 1
ATOM 1035 O O . TYR A 1 126 ? 4.793 7.224 1.184 1.00 95.44 126 TYR A O 1
ATOM 1043 N N . GLU A 1 127 ? 5.978 5.429 1.799 1.00 93.75 127 GLU A N 1
ATOM 1044 C CA . GLU A 1 127 ? 7.250 5.961 1.296 1.00 93.75 127 GLU A CA 1
ATOM 1045 C C . GLU A 1 127 ? 7.260 6.085 -0.235 1.00 93.75 127 GLU A C 1
ATOM 1047 O O . GLU A 1 127 ? 7.688 7.111 -0.772 1.00 93.75 127 GLU A O 1
ATOM 1052 N N . VAL A 1 128 ? 6.714 5.105 -0.960 1.00 94.00 128 VAL A N 1
ATOM 1053 C CA . VAL A 1 128 ? 6.583 5.186 -2.424 1.00 94.00 128 VAL A CA 1
ATOM 1054 C C . VAL A 1 128 ? 5.604 6.291 -2.842 1.00 94.00 128 VAL A C 1
ATOM 1056 O O . VAL A 1 128 ? 5.898 7.038 -3.779 1.00 94.00 128 VAL A O 1
ATOM 1059 N N . LYS A 1 129 ? 4.500 6.496 -2.110 1.00 94.88 129 LYS A N 1
ATOM 1060 C CA . LYS A 1 129 ? 3.586 7.635 -2.316 1.00 94.88 129 LYS A CA 1
ATOM 1061 C C . LYS A 1 129 ? 4.310 8.977 -2.160 1.00 94.88 129 LYS A C 1
ATOM 1063 O O . LYS A 1 129 ? 4.133 9.870 -2.989 1.00 94.88 129 LYS A O 1
ATO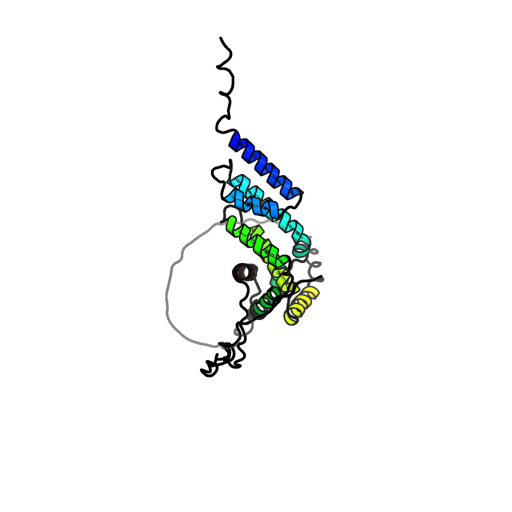M 1068 N N . LYS A 1 130 ? 5.177 9.129 -1.152 1.00 94.25 130 LYS A N 1
ATOM 1069 C CA . LYS A 1 130 ? 5.989 10.352 -0.983 1.00 94.25 130 LYS A CA 1
ATOM 1070 C C . LYS A 1 130 ? 6.900 10.598 -2.185 1.00 94.25 130 LYS A C 1
ATOM 1072 O O . LYS A 1 130 ? 6.986 11.728 -2.665 1.00 94.25 130 LYS A O 1
ATOM 1077 N N . LEU A 1 131 ? 7.543 9.548 -2.701 1.00 93.31 131 LEU A N 1
ATOM 1078 C CA . LEU A 1 131 ? 8.383 9.650 -3.899 1.00 93.31 131 LEU A CA 1
ATOM 1079 C C . LEU A 1 131 ? 7.576 10.061 -5.139 1.00 93.31 131 LEU A C 1
ATOM 1081 O O . LEU A 1 131 ? 8.096 10.812 -5.966 1.00 93.31 131 LEU A O 1
ATOM 1085 N N . ASN A 1 132 ? 6.318 9.614 -5.244 1.00 93.50 132 ASN A N 1
ATOM 1086 C CA . ASN A 1 132 ? 5.424 9.964 -6.344 1.00 93.50 132 ASN A CA 1
ATOM 1087 C C . ASN A 1 132 ? 5.167 11.465 -6.428 1.00 93.50 132 ASN A C 1
ATOM 1089 O O . ASN A 1 132 ? 5.260 12.011 -7.519 1.00 93.50 132 ASN A O 1
ATOM 1093 N N . SER A 1 133 ? 4.915 12.160 -5.313 1.00 91.12 133 SER A N 1
ATOM 1094 C CA . SER A 1 133 ? 4.709 13.621 -5.325 1.00 91.12 133 SER A CA 1
ATOM 1095 C C . SER A 1 133 ? 3.711 14.073 -6.416 1.00 91.12 133 SER A C 1
ATOM 1097 O O . SER A 1 133 ? 3.987 15.025 -7.147 1.00 91.12 133 SER A O 1
ATOM 1099 N N . ARG A 1 134 ? 2.578 13.363 -6.561 1.00 89.62 134 ARG A N 1
ATOM 1100 C CA . ARG A 1 134 ? 1.536 13.580 -7.590 1.00 89.62 134 ARG A CA 1
ATOM 1101 C C . ARG A 1 134 ? 1.976 13.417 -9.053 1.00 89.62 134 ARG A C 1
ATOM 1103 O O . ARG A 1 134 ? 1.306 13.916 -9.952 1.00 89.62 134 ARG A O 1
ATOM 1110 N N . PHE A 1 135 ? 3.092 12.740 -9.316 1.00 87.62 135 PHE A N 1
ATOM 1111 C CA . PHE A 1 135 ? 3.592 12.522 -10.679 1.00 87.62 135 PHE A CA 1
ATOM 1112 C C . PHE A 1 135 ? 2.780 11.462 -11.450 1.00 87.62 135 PHE A C 1
ATOM 1114 O O . PHE A 1 135 ? 2.664 11.543 -12.673 1.00 87.62 135 PHE A O 1
ATOM 1121 N N . ALA A 1 136 ? 2.186 10.508 -10.729 1.00 91.81 136 ALA A N 1
ATOM 1122 C CA . ALA A 1 136 ? 1.180 9.551 -11.191 1.00 91.81 136 ALA A CA 1
ATOM 1123 C C . ALA A 1 136 ? -0.093 9.631 -10.313 1.00 91.81 136 ALA A C 1
ATOM 1125 O O . ALA A 1 136 ? -0.019 10.180 -9.205 1.00 91.81 136 ALA A O 1
ATOM 1126 N N . PRO A 1 137 ? -1.247 9.104 -10.769 1.00 93.06 137 PRO A N 1
ATOM 1127 C CA . PRO A 1 137 ? -2.467 9.032 -9.964 1.00 93.06 137 PRO A CA 1
ATOM 1128 C C . PRO A 1 137 ? -2.238 8.308 -8.632 1.00 93.06 137 PRO A C 1
ATOM 1130 O O . PRO A 1 137 ? -1.559 7.289 -8.585 1.00 93.06 137 PRO A O 1
ATOM 1133 N N . GLU A 1 138 ? -2.806 8.835 -7.547 1.00 93.19 138 GLU A N 1
ATOM 1134 C CA . GLU A 1 138 ? -2.583 8.315 -6.187 1.00 93.19 138 GLU A CA 1
ATOM 1135 C C . GLU A 1 138 ? -3.760 7.484 -5.642 1.00 93.19 138 GLU A C 1
ATOM 1137 O O . GLU A 1 138 ? -3.694 7.020 -4.508 1.00 93.19 138 GLU A O 1
ATOM 1142 N N . GLY A 1 139 ? -4.820 7.280 -6.433 1.00 93.12 139 GLY A N 1
ATOM 1143 C CA . GLY A 1 139 ? -6.017 6.548 -5.999 1.00 93.12 139 GLY A CA 1
ATOM 1144 C C . GLY A 1 139 ? -5.704 5.115 -5.569 1.00 93.12 139 GLY A C 1
ATOM 1145 O O . GLY A 1 139 ? -6.015 4.734 -4.445 1.00 93.12 139 GLY A O 1
ATOM 1146 N N . ASP A 1 140 ? -4.996 4.371 -6.418 1.00 93.31 140 ASP A N 1
ATOM 1147 C CA . ASP A 1 140 ? -4.678 2.960 -6.175 1.00 93.31 140 ASP A CA 1
ATOM 1148 C C . ASP A 1 140 ? -3.779 2.768 -4.942 1.00 93.31 140 ASP A C 1
ATOM 1150 O O . ASP A 1 140 ? -3.980 1.847 -4.152 1.00 93.31 140 ASP A O 1
ATOM 1154 N N . VAL A 1 141 ? -2.794 3.654 -4.727 1.00 95.44 141 VAL A N 1
ATOM 1155 C CA . VAL A 1 141 ? -1.938 3.574 -3.529 1.00 95.44 141 VAL A CA 1
ATOM 1156 C C . VAL A 1 141 ? -2.711 3.920 -2.260 1.00 95.44 141 VAL A C 1
ATOM 1158 O O . VAL A 1 141 ? -2.481 3.296 -1.227 1.00 95.44 141 VAL A O 1
ATOM 1161 N N . ASP A 1 142 ? -3.625 4.890 -2.326 1.00 95.44 142 ASP A N 1
ATOM 1162 C CA . ASP A 1 142 ? -4.441 5.288 -1.180 1.00 95.44 142 ASP A CA 1
ATOM 1163 C C . ASP A 1 142 ? -5.418 4.173 -0.800 1.00 95.44 142 ASP A C 1
ATOM 1165 O O . ASP A 1 142 ? -5.556 3.858 0.383 1.00 95.44 142 ASP A O 1
ATOM 1169 N N . GLU A 1 143 ? -6.022 3.511 -1.788 1.00 94.12 143 GLU A N 1
ATOM 1170 C CA . GLU A 1 143 ? -6.857 2.334 -1.564 1.00 94.12 143 GLU A CA 1
ATOM 1171 C C . GLU A 1 143 ? -6.061 1.192 -0.919 1.00 94.12 143 GLU A C 1
ATOM 1173 O O . GLU A 1 143 ? -6.480 0.671 0.114 1.00 94.12 143 GLU A O 1
ATOM 1178 N N . LEU A 1 144 ? -4.882 0.845 -1.450 1.00 94.38 144 LEU A N 1
ATOM 1179 C CA . LEU A 1 144 ? -4.037 -0.210 -0.874 1.00 94.38 144 LEU A CA 1
ATOM 1180 C C . LEU A 1 144 ? -3.620 0.100 0.573 1.00 94.38 144 LEU A C 1
ATOM 1182 O O . LEU A 1 144 ? -3.671 -0.781 1.430 1.00 94.38 144 LEU A O 1
ATOM 1186 N N . ILE A 1 145 ? -3.261 1.352 0.878 1.00 95.38 145 ILE A N 1
ATOM 1187 C CA . ILE A 1 145 ? -2.932 1.781 2.248 1.00 95.38 145 ILE A CA 1
ATOM 1188 C C . ILE A 1 145 ? -4.140 1.607 3.179 1.00 95.38 145 ILE A C 1
ATOM 1190 O O . ILE A 1 145 ? -3.984 1.111 4.298 1.00 95.38 145 ILE A O 1
ATOM 1194 N N . VAL A 1 146 ? -5.342 1.978 2.726 1.00 95.44 146 VAL A N 1
ATOM 1195 C CA . VAL A 1 146 ? -6.582 1.797 3.497 1.00 95.44 146 VAL A CA 1
ATOM 1196 C C . VAL A 1 146 ? -6.871 0.319 3.740 1.00 95.44 146 VAL A C 1
ATOM 1198 O O . VAL A 1 146 ? -7.225 -0.036 4.864 1.00 95.44 146 VAL A O 1
ATOM 1201 N N . GLN A 1 147 ? -6.686 -0.549 2.741 1.00 93.81 147 GLN A N 1
ATOM 1202 C CA . GLN A 1 147 ? -6.891 -1.991 2.906 1.00 93.81 147 GLN A CA 1
ATOM 1203 C C . GLN A 1 147 ? -5.916 -2.587 3.929 1.00 93.81 147 GLN A C 1
ATOM 1205 O O . GLN A 1 147 ? -6.357 -3.315 4.817 1.00 93.81 147 GLN A O 1
ATOM 1210 N N . CYS A 1 148 ? -4.627 -2.228 3.880 1.00 94.12 148 CYS A N 1
ATOM 1211 C CA . CYS A 1 148 ? -3.645 -2.675 4.876 1.00 94.12 148 CYS A CA 1
ATOM 1212 C C . CYS A 1 148 ? -4.015 -2.222 6.293 1.00 94.12 148 CYS A C 1
ATOM 1214 O O . CYS A 1 148 ? -4.002 -3.022 7.228 1.00 94.12 148 CYS A O 1
ATOM 1216 N N . TYR A 1 149 ? -4.374 -0.945 6.464 1.00 94.88 149 TYR A N 1
ATOM 1217 C CA . TYR A 1 149 ? -4.768 -0.423 7.772 1.00 94.88 149 TYR A CA 1
ATOM 1218 C C . TYR A 1 149 ? -6.040 -1.098 8.293 1.00 94.88 149 TYR A C 1
ATOM 1220 O O . TYR A 1 149 ? -6.106 -1.489 9.456 1.00 94.88 149 TYR A O 1
ATOM 1228 N N . ALA A 1 150 ? -7.039 -1.277 7.430 1.00 94.00 150 ALA A N 1
ATOM 1229 C CA . ALA A 1 150 ? -8.277 -1.949 7.788 1.00 94.00 150 ALA A CA 1
ATOM 1230 C C . ALA A 1 150 ? -8.042 -3.417 8.171 1.00 94.00 150 ALA A C 1
ATOM 1232 O O . ALA A 1 150 ? -8.650 -3.898 9.123 1.00 94.00 150 ALA A O 1
ATOM 1233 N N . ALA A 1 151 ? -7.145 -4.118 7.475 1.00 92.75 151 ALA A N 1
ATOM 1234 C CA . ALA A 1 151 ? -6.768 -5.487 7.811 1.00 92.75 151 ALA A CA 1
ATOM 1235 C C . ALA A 1 151 ? -6.157 -5.570 9.213 1.00 92.75 151 ALA A C 1
ATOM 1237 O O . ALA A 1 151 ? -6.602 -6.376 10.026 1.00 92.75 151 ALA A O 1
ATOM 1238 N N . LEU A 1 152 ? -5.211 -4.680 9.536 1.00 92.19 152 LEU A N 1
ATOM 1239 C CA . LEU A 1 152 ? -4.648 -4.576 10.884 1.00 92.19 152 LEU A CA 1
ATOM 1240 C C . LEU A 1 152 ? -5.742 -4.281 11.918 1.00 92.19 152 LEU A C 1
ATOM 1242 O O . LEU A 1 152 ? -5.811 -4.938 12.953 1.00 92.19 152 LEU A O 1
ATOM 1246 N N . PHE A 1 153 ? -6.635 -3.338 11.621 1.00 91.88 153 PHE A N 1
ATOM 1247 C CA . PHE A 1 153 ? -7.712 -2.968 12.532 1.00 91.88 153 PHE A CA 1
ATOM 1248 C C . PHE A 1 153 ? -8.665 -4.135 12.822 1.00 91.88 153 PHE A C 1
ATOM 1250 O O . PHE A 1 153 ? -9.060 -4.322 13.967 1.00 91.88 153 PHE A O 1
ATOM 1257 N N . VAL A 1 154 ? -9.019 -4.935 11.812 1.00 91.31 154 VAL A N 1
ATOM 1258 C CA . VAL A 1 154 ? -9.897 -6.107 11.968 1.00 91.31 154 VAL A CA 1
ATOM 1259 C C . VAL A 1 154 ? -9.187 -7.249 12.698 1.00 91.31 154 VAL A C 1
ATOM 1261 O O . VAL A 1 154 ? -9.785 -7.879 13.571 1.00 91.31 154 VAL A O 1
ATOM 1264 N N . THR A 1 155 ? -7.919 -7.511 12.377 1.00 90.25 155 THR A N 1
ATOM 1265 C CA . THR A 1 155 ? -7.131 -8.591 12.994 1.00 90.25 155 THR A CA 1
ATOM 1266 C C . THR A 1 155 ? -6.914 -8.354 14.486 1.00 90.25 155 THR A C 1
ATOM 1268 O O . THR A 1 155 ? -7.044 -9.285 15.280 1.00 90.25 155 THR A O 1
ATOM 1271 N N . TYR A 1 156 ? -6.645 -7.106 14.871 1.00 88.62 156 TYR A N 1
ATOM 1272 C CA . TYR A 1 156 ? -6.378 -6.698 16.252 1.00 88.62 156 TYR A CA 1
ATOM 1273 C C . TYR A 1 156 ? -7.574 -6.013 16.921 1.00 88.62 156 TYR A C 1
ATOM 1275 O O . TYR A 1 156 ? -7.426 -5.365 17.954 1.00 88.62 156 TYR A O 1
ATOM 1283 N N . ALA A 1 157 ? -8.766 -6.145 16.339 1.00 88.06 157 ALA A N 1
ATOM 1284 C CA . ALA A 1 157 ? -9.986 -5.579 16.888 1.00 88.06 157 ALA A CA 1
ATOM 1285 C C . ALA A 1 157 ? -10.228 -6.076 18.321 1.00 88.06 157 ALA A C 1
ATOM 1287 O O . ALA A 1 157 ? -10.114 -7.270 18.609 1.00 88.06 157 ALA A O 1
ATOM 1288 N N . THR A 1 158 ? -10.630 -5.166 19.210 1.00 86.38 158 THR A N 1
ATOM 1289 C CA . THR A 1 158 ? -11.106 -5.541 20.546 1.00 86.38 158 THR A CA 1
ATOM 1290 C C . THR A 1 158 ? -12.380 -6.377 20.443 1.00 86.38 158 THR A C 1
ATOM 1292 O O . THR A 1 158 ? -13.103 -6.309 19.447 1.00 86.38 158 THR A O 1
ATOM 1295 N N . GLU A 1 159 ? -12.702 -7.131 21.494 1.00 85.75 159 GLU A N 1
ATOM 1296 C CA . GLU A 1 159 ? -13.881 -8.006 21.502 1.00 85.75 159 GLU A CA 1
ATOM 1297 C C . GLU A 1 159 ? -15.178 -7.250 21.168 1.00 85.75 159 GLU A C 1
ATOM 1299 O O . GLU A 1 159 ? -15.980 -7.704 20.355 1.00 85.75 159 GLU A O 1
ATOM 1304 N N . SER A 1 160 ? -15.328 -6.027 21.687 1.00 82.81 160 SER A N 1
ATOM 1305 C CA . SER A 1 160 ? -16.457 -5.146 21.374 1.00 82.81 160 SER A CA 1
ATOM 1306 C C . SER A 1 160 ? -16.575 -4.845 19.875 1.00 82.81 160 SER A C 1
ATOM 1308 O O . SER A 1 160 ? -17.671 -4.887 19.317 1.00 82.81 160 SER A O 1
ATOM 1310 N N . VAL A 1 161 ? -15.453 -4.548 19.206 1.00 86.38 161 VAL A N 1
ATOM 1311 C CA . VAL A 1 161 ? -15.401 -4.269 17.759 1.00 86.38 161 VAL A CA 1
ATOM 1312 C C . VAL A 1 161 ? -15.676 -5.541 16.958 1.00 86.38 161 VAL A C 1
ATOM 1314 O O . VAL A 1 161 ? -16.447 -5.507 15.998 1.00 86.38 161 VAL A O 1
ATOM 1317 N N . ARG A 1 162 ? -15.113 -6.681 17.373 1.00 87.25 162 ARG A N 1
ATOM 1318 C CA . ARG A 1 162 ? -15.344 -7.984 16.727 1.00 87.25 162 ARG A CA 1
ATOM 1319 C C . ARG A 1 162 ? -16.809 -8.407 16.788 1.00 87.25 162 ARG A C 1
ATOM 1321 O O . ARG A 1 162 ? -17.339 -8.875 15.778 1.00 87.25 162 ARG A O 1
ATOM 1328 N N . ALA A 1 163 ? -17.479 -8.185 17.919 1.00 86.12 163 ALA A N 1
ATOM 1329 C CA . ALA A 1 163 ? -18.906 -8.456 18.069 1.00 86.12 163 ALA A CA 1
ATOM 1330 C C . ALA A 1 163 ? -19.732 -7.680 17.028 1.00 86.12 163 ALA A C 1
ATOM 1332 O O . ALA A 1 163 ? -20.531 -8.274 16.306 1.00 86.12 163 ALA A O 1
ATOM 1333 N N . LYS A 1 164 ? -19.459 -6.379 16.847 1.00 84.81 164 LYS A N 1
ATOM 1334 C CA . LYS A 1 164 ? -20.159 -5.544 15.853 1.00 84.81 164 LYS A CA 1
ATOM 1335 C C . LYS A 1 164 ? -19.891 -5.954 14.407 1.00 84.81 164 LYS A C 1
ATOM 1337 O O . LYS A 1 164 ? -20.820 -5.993 13.603 1.00 84.81 164 LYS A O 1
ATOM 1342 N N . LEU A 1 165 ? -18.649 -6.313 14.081 1.00 84.62 165 LEU A N 1
ATOM 1343 C CA . LEU A 1 165 ? -18.300 -6.833 12.753 1.00 84.62 165 LEU A CA 1
ATOM 1344 C C . LEU A 1 165 ? -19.009 -8.165 12.443 1.00 84.62 165 LEU A C 1
ATOM 1346 O O . LEU A 1 165 ? -19.306 -8.442 11.282 1.00 84.62 165 LEU A O 1
ATOM 1350 N N . THR A 1 166 ? -19.296 -8.976 13.467 1.00 82.25 166 THR A N 1
ATOM 1351 C CA . THR A 1 166 ? -19.975 -10.276 13.327 1.00 82.25 166 THR A CA 1
ATOM 1352 C C . THR A 1 166 ? -21.494 -10.118 13.214 1.00 82.25 166 THR A C 1
ATOM 1354 O O . THR A 1 166 ? -22.104 -10.724 12.333 1.00 82.25 166 THR A O 1
ATOM 1357 N N . GLU A 1 167 ? -22.100 -9.255 14.038 1.00 77.12 167 GLU A N 1
ATOM 1358 C CA . GLU A 1 167 ? -23.531 -8.906 13.974 1.00 77.12 167 GLU A CA 1
ATOM 1359 C C . GLU A 1 167 ? -23.928 -8.366 12.591 1.00 77.12 167 GLU A C 1
ATOM 1361 O O . GLU A 1 167 ? -24.980 -8.716 12.058 1.00 77.12 167 GLU A O 1
ATOM 1366 N N . GLY A 1 168 ? -23.063 -7.551 11.983 1.00 61.06 168 GLY A N 1
ATOM 1367 C CA . GLY A 1 168 ? -23.274 -7.010 10.643 1.00 61.06 168 GLY A CA 1
ATOM 1368 C C . GLY A 1 168 ? -23.218 -8.056 9.525 1.00 61.06 168 GLY A C 1
ATOM 1369 O O . GLY A 1 168 ? -24.019 -8.014 8.593 1.00 61.06 168 GLY A O 1
ATOM 1370 N N . GLY A 1 169 ? -22.307 -9.029 9.631 1.00 56.03 169 GLY A N 1
ATOM 1371 C CA . GLY A 1 169 ? -22.117 -10.076 8.622 1.00 56.03 169 GLY A CA 1
ATOM 1372 C C . GLY A 1 169 ? -23.262 -11.091 8.545 1.00 56.03 169 GLY A C 1
ATOM 1373 O O . GLY A 1 169 ? -23.550 -11.602 7.464 1.00 56.03 169 GLY A O 1
ATOM 1374 N N . ALA A 1 170 ? -23.956 -11.344 9.657 1.00 53.59 170 ALA A N 1
ATOM 1375 C CA . ALA A 1 170 ? -25.085 -12.277 9.702 1.00 53.59 170 ALA A CA 1
ATOM 1376 C C . ALA A 1 170 ? -26.333 -11.774 8.942 1.00 53.59 170 ALA A C 1
ATOM 1378 O O . ALA A 1 170 ? -27.186 -12.576 8.578 1.00 53.59 170 ALA A O 1
ATOM 1379 N N . GLY A 1 171 ? -26.440 -10.466 8.672 1.00 44.41 171 GLY A N 1
ATOM 1380 C CA . GLY A 1 171 ? -27.613 -9.856 8.030 1.00 44.41 171 GLY A CA 1
ATOM 1381 C C . GLY A 1 171 ? -27.548 -9.698 6.504 1.00 44.41 171 GLY A C 1
ATOM 1382 O O . GLY A 1 171 ? -28.524 -9.247 5.905 1.00 44.41 171 GLY A O 1
ATOM 1383 N N . VAL A 1 172 ? -26.422 -10.022 5.854 1.00 46.78 172 VAL A N 1
ATOM 1384 C CA . VAL A 1 172 ? -26.232 -9.764 4.408 1.00 46.78 172 VAL A CA 1
ATOM 1385 C C . VAL A 1 172 ? -26.729 -10.910 3.520 1.00 46.78 172 VAL A C 1
ATOM 1387 O O . VAL A 1 172 ? -27.134 -10.663 2.387 1.00 46.78 172 VAL A O 1
ATOM 1390 N N . GLY A 1 173 ? -26.800 -12.141 4.039 1.00 39.12 173 GLY A N 1
ATOM 1391 C CA . GLY A 1 173 ? -27.187 -13.323 3.255 1.00 39.12 173 GLY A CA 1
ATOM 1392 C C . GLY A 1 173 ? -28.622 -13.323 2.703 1.00 39.12 173 GLY A C 1
ATOM 1393 O O . GLY A 1 173 ? -28.902 -14.066 1.770 1.00 39.12 173 GLY A O 1
ATOM 1394 N N . GLU A 1 174 ? -29.529 -12.490 3.227 1.00 41.72 174 GLU A N 1
ATOM 1395 C CA . GLU A 1 174 ? -30.944 -12.470 2.808 1.00 41.72 174 GLU A CA 1
ATOM 1396 C C . GLU A 1 174 ? -31.330 -11.303 1.883 1.00 41.72 1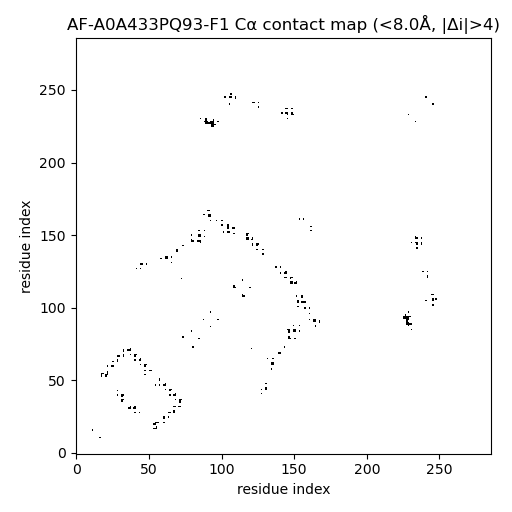74 GLU A C 1
ATOM 1398 O O . GLU A 1 174 ? -32.432 -11.308 1.331 1.00 41.72 174 GLU A O 1
ATOM 1403 N N . ARG A 1 175 ? -30.468 -10.292 1.687 1.00 38.38 175 ARG A N 1
ATOM 1404 C CA . ARG A 1 175 ? -30.842 -9.082 0.922 1.00 38.38 175 ARG A CA 1
ATOM 1405 C C . ARG A 1 175 ? -30.492 -9.129 -0.566 1.00 38.38 175 ARG A C 1
ATOM 1407 O O . ARG A 1 175 ? -31.242 -8.569 -1.353 1.00 38.38 175 ARG A O 1
ATOM 1414 N N . GLU A 1 176 ? -29.435 -9.829 -0.979 1.00 43.97 176 GLU A N 1
ATOM 1415 C CA . GLU A 1 176 ? -28.986 -9.823 -2.388 1.00 43.97 176 GLU A CA 1
ATOM 1416 C C . GLU A 1 176 ? -29.901 -10.584 -3.370 1.00 43.97 176 GLU A C 1
ATOM 1418 O O . GLU A 1 176 ? -29.761 -10.425 -4.579 1.00 43.97 176 GLU A O 1
ATOM 1423 N N . VAL A 1 177 ? -30.862 -11.383 -2.892 1.00 43.97 177 VAL A N 1
ATOM 1424 C CA . VAL A 1 177 ? -31.688 -12.246 -3.765 1.00 43.97 177 VAL A CA 1
ATOM 1425 C C . VAL A 1 177 ? -33.007 -11.584 -4.202 1.00 43.97 177 VAL A C 1
ATOM 1427 O O . VAL A 1 177 ? -33.659 -12.069 -5.125 1.00 43.97 177 VAL A O 1
ATOM 1430 N N . LYS A 1 178 ? -33.426 -10.466 -3.590 1.00 40.62 178 LYS A N 1
ATOM 1431 C CA . LYS A 1 178 ? -34.770 -9.895 -3.826 1.00 40.62 178 LYS A CA 1
ATOM 1432 C C . LYS A 1 178 ? -34.881 -8.865 -4.954 1.00 40.62 178 LYS A C 1
ATOM 1434 O O . LYS A 1 178 ? -36.000 -8.605 -5.384 1.00 40.62 178 LYS A O 1
ATOM 1439 N N . ASP A 1 179 ? -33.772 -8.352 -5.482 1.00 42.19 179 ASP A N 1
ATOM 1440 C CA . ASP A 1 179 ? -33.806 -7.208 -6.412 1.00 42.19 179 ASP A CA 1
ATOM 1441 C C . ASP A 1 179 ? -33.895 -7.588 -7.907 1.00 42.19 179 ASP A C 1
ATOM 1443 O O . ASP A 1 179 ? -33.936 -6.707 -8.760 1.00 42.19 179 ASP A O 1
ATOM 1447 N N . TYR A 1 180 ? -33.993 -8.880 -8.254 1.00 43.09 180 TYR A N 1
ATOM 1448 C CA . TYR A 1 180 ? -34.039 -9.336 -9.661 1.00 43.09 180 TYR A CA 1
ATOM 1449 C C . TYR A 1 180 ? -35.388 -9.897 -10.134 1.00 43.09 180 TYR A C 1
ATOM 1451 O O . TYR A 1 180 ? -35.471 -10.434 -11.237 1.00 43.09 180 TYR A O 1
ATOM 1459 N N . ILE A 1 181 ? -36.461 -9.790 -9.346 1.00 47.06 181 ILE A N 1
ATOM 1460 C CA . ILE A 1 181 ? -37.795 -10.236 -9.775 1.00 47.06 181 ILE A CA 1
ATOM 1461 C C . ILE A 1 181 ? -38.778 -9.088 -9.576 1.00 47.06 181 ILE A C 1
A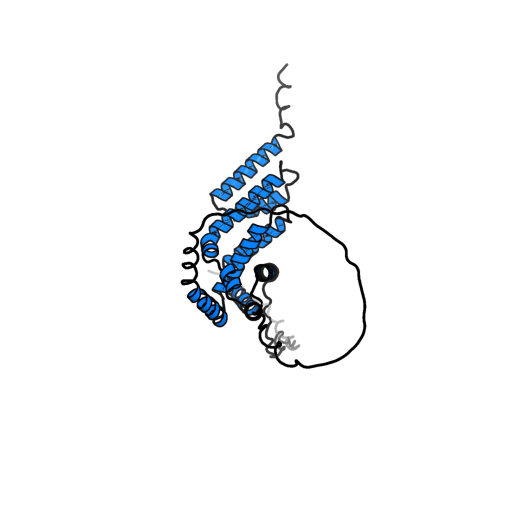TOM 1463 O O . ILE A 1 181 ? -39.268 -8.916 -8.467 1.00 47.06 181 ILE A O 1
ATOM 1467 N N . LEU A 1 182 ? -39.027 -8.324 -10.650 1.00 46.84 182 LEU A N 1
ATOM 1468 C CA . LEU A 1 182 ? -40.268 -7.605 -11.012 1.00 46.84 182 LEU A CA 1
ATOM 1469 C C . LEU A 1 182 ? -39.941 -6.339 -11.826 1.00 46.84 182 LEU A C 1
ATO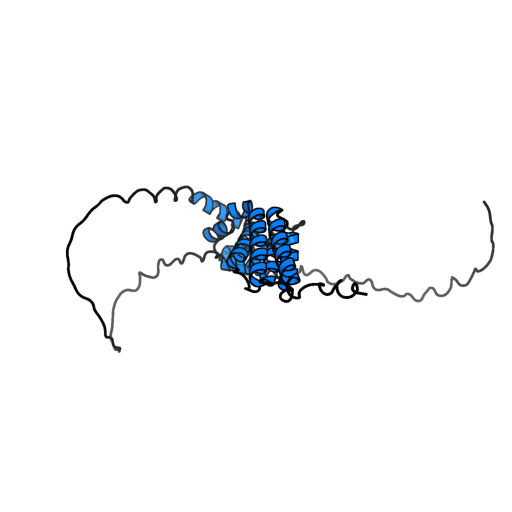M 1471 O O . LEU A 1 182 ? -40.059 -5.226 -11.327 1.00 46.84 182 LEU A O 1
ATOM 1475 N N . ASP A 1 183 ? -39.606 -6.495 -13.105 1.00 36.84 183 ASP A N 1
ATOM 1476 C CA . ASP A 1 183 ? -40.094 -5.537 -14.100 1.00 36.84 183 ASP A CA 1
ATOM 1477 C C . ASP A 1 183 ? -40.319 -6.251 -15.432 1.00 36.84 183 ASP A C 1
ATOM 1479 O O . ASP A 1 183 ? -39.434 -6.896 -15.991 1.00 36.84 183 ASP A O 1
ATOM 1483 N N . GLY A 1 184 ? -41.561 -6.222 -15.884 1.00 36.12 184 GLY A N 1
ATOM 1484 C CA . GLY A 1 184 ? -42.031 -7.016 -17.001 1.00 36.12 184 GLY A CA 1
ATOM 1485 C C . GLY A 1 184 ? -43.539 -6.945 -17.085 1.00 36.12 184 GLY A C 1
ATOM 1486 O O . GLY A 1 184 ? -44.204 -7.916 -16.733 1.00 36.12 184 GLY A O 1
ATOM 1487 N N . SER A 1 185 ? -44.063 -5.786 -17.503 1.00 38.06 185 SER A N 1
ATOM 1488 C CA . SER A 1 185 ? -45.276 -5.623 -18.330 1.00 38.06 185 SER A CA 1
ATOM 1489 C C . SER A 1 185 ? -45.774 -4.169 -18.311 1.00 38.06 185 SER A C 1
ATOM 1491 O O . SER A 1 185 ? -46.381 -3.763 -17.323 1.00 38.06 185 SER A O 1
ATOM 1493 N N . ARG A 1 186 ? -45.644 -3.428 -19.426 1.00 36.59 186 ARG A N 1
ATOM 1494 C CA . ARG A 1 186 ? -46.780 -2.935 -20.249 1.00 36.59 186 ARG A CA 1
ATOM 1495 C C . ARG A 1 186 ? -46.391 -1.829 -21.235 1.00 36.59 186 ARG A C 1
ATOM 1497 O O . ARG A 1 186 ? -45.657 -0.902 -20.921 1.00 36.59 186 ARG A O 1
ATOM 1504 N N . GLU A 1 187 ? -46.950 -1.980 -22.429 1.00 32.78 187 GLU A N 1
ATOM 1505 C CA . GLU A 1 187 ? -46.835 -1.125 -23.606 1.00 32.78 187 GLU A CA 1
ATOM 1506 C C . GLU A 1 187 ? -47.708 0.147 -23.548 1.00 32.78 187 GLU A C 1
ATOM 1508 O O . GLU A 1 187 ? -48.746 0.168 -22.891 1.00 32.78 187 GLU A O 1
ATOM 1513 N N . ALA A 1 188 ? -47.253 1.148 -24.318 1.00 35.84 188 ALA A N 1
ATOM 1514 C CA . ALA A 1 188 ? -47.962 2.124 -25.166 1.00 35.84 188 ALA A CA 1
ATOM 1515 C C . ALA A 1 188 ? -49.236 2.858 -24.680 1.00 35.84 188 ALA A C 1
ATOM 1517 O O . ALA A 1 188 ? -50.271 2.246 -24.449 1.00 35.84 188 ALA A O 1
ATOM 1518 N N . SER A 1 189 ? -49.211 4.203 -24.744 1.00 34.78 189 SER A N 1
ATOM 1519 C CA . SER A 1 189 ? -50.045 5.005 -25.674 1.00 34.78 189 SER A CA 1
ATOM 1520 C C . SER A 1 189 ? -49.891 6.527 -25.456 1.00 34.78 189 SER A C 1
ATOM 1522 O O . SER A 1 189 ? -50.168 7.029 -24.375 1.00 34.78 189 SER A O 1
ATOM 1524 N N . ASP A 1 190 ? -49.448 7.200 -26.524 1.00 31.47 190 ASP A N 1
ATOM 1525 C CA . ASP A 1 190 ? -49.894 8.461 -27.164 1.00 31.47 190 ASP A CA 1
ATOM 1526 C C . ASP A 1 190 ? -50.394 9.699 -26.371 1.00 31.47 190 ASP A C 1
ATOM 1528 O O . ASP A 1 190 ? -51.191 9.592 -25.443 1.00 31.47 190 ASP A O 1
ATOM 1532 N N . GLY A 1 191 ? -50.038 10.898 -26.874 1.00 32.31 191 GLY A N 1
ATOM 1533 C CA . GLY A 1 191 ? -50.816 12.132 -26.646 1.00 32.31 191 GLY A CA 1
ATOM 1534 C C . GLY A 1 191 ? -50.083 13.437 -26.276 1.00 32.31 191 GLY A C 1
ATOM 1535 O O . GLY A 1 191 ? -50.170 13.884 -25.142 1.00 32.31 191 GLY A O 1
ATOM 1536 N N . SER A 1 192 ? -49.419 14.058 -27.260 1.00 32.44 192 SER A N 1
ATOM 1537 C CA . SER A 1 192 ? -49.258 15.508 -27.565 1.00 32.44 192 SER A CA 1
ATOM 1538 C C . SER A 1 192 ? -49.531 16.623 -26.517 1.00 32.44 192 SER A C 1
ATOM 1540 O O . SER A 1 192 ? -50.614 16.688 -25.943 1.00 32.44 192 SER A O 1
ATOM 1542 N N . GLY A 1 193 ? -48.646 17.644 -26.460 1.00 31.80 193 GLY A N 1
ATOM 1543 C CA . GLY A 1 193 ? -49.080 19.031 -26.169 1.00 31.80 193 GLY A CA 1
ATOM 1544 C C . GLY A 1 193 ? -48.132 20.010 -25.442 1.00 31.80 193 GLY A C 1
ATOM 1545 O O . GLY A 1 193 ? -48.338 20.273 -24.270 1.00 31.80 193 GLY A O 1
ATOM 1546 N N . VAL A 1 194 ? -47.184 20.609 -26.182 1.00 31.94 194 VAL A N 1
ATOM 1547 C CA . VAL A 1 194 ? -46.772 22.046 -26.197 1.00 31.94 194 VAL A CA 1
ATOM 1548 C C . VAL A 1 194 ? -46.427 22.810 -24.890 1.00 31.94 194 VAL A C 1
ATOM 1550 O O . VAL A 1 194 ? -47.279 23.032 -24.041 1.00 31.94 194 VAL A O 1
ATOM 1553 N N . GLY A 1 195 ? -45.235 23.442 -24.877 1.00 31.77 195 GLY A N 1
ATOM 1554 C CA . GLY A 1 195 ? -45.059 24.816 -24.353 1.00 31.77 195 GLY A CA 1
ATOM 1555 C C . GLY A 1 195 ? -43.900 25.075 -23.374 1.00 31.77 195 GLY A C 1
ATOM 1556 O O . GLY A 1 195 ? -44.036 24.881 -22.174 1.00 31.77 195 GLY A O 1
ATOM 1557 N N . THR A 1 196 ? -42.776 25.574 -23.896 1.00 34.53 196 THR A N 1
ATOM 1558 C CA . THR A 1 196 ? -41.565 26.083 -23.205 1.00 34.53 196 THR A CA 1
ATOM 1559 C C . THR A 1 196 ? -41.790 27.472 -22.519 1.00 34.53 196 THR A C 1
ATOM 1561 O O . THR A 1 196 ? -42.888 28.009 -22.637 1.00 34.53 196 THR A O 1
ATOM 1564 N N . PRO A 1 197 ? -40.818 28.081 -21.781 1.00 42.41 197 PRO A N 1
ATOM 1565 C CA . PRO A 1 197 ? -41.008 28.808 -20.504 1.00 42.41 197 PRO A CA 1
ATOM 1566 C C . PRO A 1 197 ? -40.554 30.301 -20.660 1.00 42.41 197 PRO A C 1
ATOM 1568 O O . PRO A 1 197 ? -40.724 30.803 -21.770 1.00 42.41 197 PRO A O 1
ATOM 1571 N N . PRO A 1 198 ? -39.826 31.019 -19.757 1.00 46.97 198 PRO A N 1
ATOM 1572 C CA . PRO A 1 198 ? -39.728 31.114 -18.281 1.00 46.97 198 PRO A CA 1
ATOM 1573 C C . PRO A 1 198 ? -39.777 32.595 -17.740 1.00 46.97 198 PRO A C 1
ATOM 1575 O O . PRO A 1 198 ? -39.901 33.542 -18.507 1.00 46.97 198 PRO A O 1
ATOM 1578 N N . GLN A 1 199 ? -39.519 32.761 -16.425 1.00 29.09 199 GLN A N 1
ATOM 1579 C CA . GLN A 1 199 ? -38.967 33.939 -15.694 1.00 29.09 199 GLN A CA 1
ATOM 1580 C C . GLN A 1 199 ? -39.897 35.099 -15.262 1.00 29.09 199 GLN A C 1
ATOM 1582 O O . GLN A 1 199 ? -40.577 35.707 -16.079 1.00 29.09 199 GLN A O 1
ATOM 1587 N N . VAL A 1 200 ? -39.828 35.467 -13.968 1.00 36.47 200 VAL A N 1
ATOM 1588 C CA . VAL A 1 200 ? -39.175 36.685 -13.405 1.00 36.47 200 VAL A CA 1
ATOM 1589 C C . VAL A 1 200 ? -39.659 36.890 -11.944 1.00 36.47 200 VAL A C 1
ATOM 1591 O O . VAL A 1 200 ? -40.848 37.079 -11.707 1.00 36.47 200 VAL A O 1
ATOM 1594 N N . GLU A 1 201 ? -38.746 36.848 -10.960 1.00 31.98 201 GLU A N 1
ATOM 1595 C CA . GLU A 1 201 ? -38.955 37.378 -9.588 1.00 31.98 201 GLU A CA 1
ATOM 1596 C C . GLU A 1 201 ? -38.882 38.926 -9.586 1.00 31.98 201 GLU A C 1
ATOM 1598 O O . GLU A 1 201 ? -38.269 39.470 -10.511 1.00 31.98 201 GLU A O 1
ATOM 1603 N N . PRO A 1 202 ? -39.413 39.674 -8.581 1.00 41.88 202 PRO A N 1
ATOM 1604 C CA . PRO A 1 202 ? -38.616 39.950 -7.362 1.00 41.88 202 PRO A CA 1
ATOM 1605 C C . PRO A 1 202 ? -39.386 40.265 -6.035 1.00 41.88 202 PRO A C 1
ATOM 1607 O O . PRO A 1 202 ? -40.387 40.969 -6.018 1.00 41.88 202 PRO A O 1
ATOM 1610 N N . VAL A 1 203 ? -38.839 39.773 -4.909 1.00 33.16 203 VAL A N 1
ATOM 1611 C CA . VAL A 1 203 ? -38.363 40.510 -3.698 1.00 33.16 203 VAL A CA 1
ATOM 1612 C C . VAL A 1 203 ? -39.313 41.453 -2.880 1.00 33.16 203 VAL A C 1
ATOM 1614 O O . VAL A 1 203 ? -39.528 42.592 -3.272 1.00 33.16 203 VAL A O 1
ATOM 1617 N N . VAL A 1 204 ? -39.687 40.973 -1.660 1.00 35.03 204 VAL A N 1
ATOM 1618 C CA . VAL A 1 204 ? -39.861 41.582 -0.278 1.00 35.03 204 VAL A CA 1
ATOM 1619 C C . VAL A 1 204 ? -40.819 42.771 0.032 1.00 35.03 204 VAL A C 1
ATOM 1621 O O . VAL A 1 204 ? -41.181 43.489 -0.891 1.00 35.03 204 VAL A O 1
ATOM 1624 N N . PRO A 1 205 ? -41.117 43.134 1.323 1.00 43.88 205 PRO A N 1
ATOM 1625 C CA . PRO A 1 205 ? -41.173 42.414 2.634 1.00 43.88 205 PRO A CA 1
ATOM 1626 C C . PRO A 1 205 ? -42.433 42.723 3.518 1.00 43.88 205 PRO A C 1
ATOM 1628 O O . PRO A 1 205 ? -43.192 43.625 3.201 1.00 43.88 205 PRO A O 1
ATOM 1631 N N . ALA A 1 206 ? -42.557 41.994 4.653 1.00 30.20 206 ALA A N 1
ATOM 1632 C CA . ALA A 1 206 ? -43.075 42.346 6.013 1.00 30.20 206 ALA A CA 1
ATOM 1633 C C . ALA A 1 206 ? -44.323 43.267 6.162 1.00 30.20 206 ALA A C 1
ATOM 1635 O O . ALA A 1 206 ? -44.373 44.341 5.590 1.00 30.20 206 ALA A O 1
ATOM 1636 N N . GLU A 1 207 ? -45.354 42.975 6.975 1.00 30.48 207 GLU A N 1
ATOM 1637 C CA . GLU A 1 207 ? -45.320 42.813 8.444 1.00 30.48 207 GLU A CA 1
ATOM 1638 C C . GLU A 1 207 ? -46.713 42.388 9.009 1.00 30.48 207 GLU A C 1
ATOM 1640 O O . GLU A 1 207 ? -47.740 42.752 8.446 1.00 30.48 207 GLU A O 1
ATOM 1645 N N . ALA A 1 208 ? -46.701 41.673 10.151 1.00 30.66 208 ALA A N 1
ATOM 1646 C CA . ALA A 1 208 ? -47.709 41.565 11.237 1.00 30.66 208 ALA A CA 1
ATOM 1647 C C . ALA A 1 208 ? -49.147 41.016 10.975 1.00 30.66 208 ALA A C 1
ATOM 1649 O O . ALA A 1 208 ? -49.988 41.689 10.397 1.00 30.66 208 ALA A O 1
ATOM 1650 N N . MET A 1 209 ? -49.528 39.862 11.563 1.00 34.41 209 MET A N 1
ATOM 1651 C CA . MET A 1 209 ? -49.958 39.712 12.977 1.00 34.41 209 MET A CA 1
ATOM 1652 C C . MET A 1 209 ? -50.769 38.405 13.236 1.00 34.41 209 MET A C 1
ATOM 1654 O O . MET A 1 209 ? -51.730 38.102 12.543 1.00 34.41 209 MET A O 1
ATOM 1658 N N . GLU A 1 210 ? -50.342 37.684 14.281 1.00 28.58 210 GLU A N 1
ATOM 1659 C CA . GLU A 1 210 ? -51.073 36.839 15.256 1.00 28.58 210 GLU A CA 1
ATOM 1660 C C . GLU A 1 210 ? -51.876 35.549 14.927 1.00 28.58 210 GLU A C 1
ATOM 1662 O O . GLU A 1 210 ? -52.959 35.548 14.358 1.00 28.58 210 GLU A O 1
ATOM 1667 N N . ALA A 1 211 ? -51.379 34.482 15.583 1.00 30.62 211 ALA A N 1
ATOM 1668 C CA . ALA A 1 211 ? -52.088 33.553 16.476 1.00 30.62 211 ALA A CA 1
ATOM 1669 C C . ALA A 1 211 ? -52.831 32.335 15.880 1.00 30.62 211 ALA A C 1
ATOM 1671 O O . ALA A 1 211 ? -53.949 32.411 15.388 1.00 30.62 211 ALA A O 1
ATOM 1672 N N . THR A 1 212 ? -52.275 31.137 16.097 1.00 35.88 212 THR A N 1
ATOM 1673 C CA . THR A 1 212 ? -52.697 30.198 17.165 1.00 35.88 212 THR A CA 1
ATOM 1674 C C . THR A 1 212 ? -52.309 28.743 16.841 1.00 35.88 212 THR A C 1
ATOM 1676 O O . THR A 1 212 ? -52.398 28.289 15.708 1.00 35.88 212 THR A O 1
ATOM 1679 N N . ASN A 1 213 ? -51.948 28.007 17.899 1.00 34.75 213 ASN A N 1
ATOM 1680 C CA . ASN A 1 213 ? -52.096 26.554 18.071 1.00 34.75 213 ASN A CA 1
ATOM 1681 C C . ASN A 1 213 ? -51.218 25.598 17.245 1.00 34.75 213 ASN A C 1
ATOM 1683 O O . ASN A 1 213 ? -51.502 25.271 16.100 1.00 34.75 213 ASN A O 1
ATOM 1687 N N . GLY A 1 214 ? -50.217 25.014 17.915 1.00 33.06 214 GLY A N 1
ATOM 1688 C CA . GLY A 1 214 ? -49.538 23.819 17.405 1.00 33.06 214 GLY A CA 1
ATOM 1689 C C . GLY A 1 214 ? -48.214 23.453 18.069 1.00 33.06 214 GLY A C 1
ATOM 1690 O O . GLY A 1 214 ? -47.347 22.885 17.413 1.00 33.06 214 GLY A O 1
ATOM 1691 N N . ALA A 1 215 ? -48.011 23.773 19.350 1.00 40.69 215 ALA A N 1
ATOM 1692 C CA . ALA A 1 215 ? -46.937 23.144 20.108 1.00 40.69 215 ALA A CA 1
ATOM 1693 C C . ALA A 1 215 ? -47.313 21.672 20.335 1.00 40.69 215 ALA A C 1
ATOM 1695 O O . ALA A 1 215 ? -48.287 21.399 21.030 1.00 40.69 215 ALA A O 1
ATOM 1696 N N . SER A 1 216 ? -46.523 20.769 19.741 1.00 41.75 216 SER A N 1
ATOM 1697 C CA . SER A 1 216 ? -46.430 19.316 19.992 1.00 41.75 216 SER A CA 1
ATOM 1698 C C . SER A 1 216 ? -46.766 18.456 18.767 1.00 41.75 216 SER A C 1
ATOM 1700 O O . SER A 1 216 ? -47.846 17.891 18.688 1.00 41.75 216 SER A O 1
ATOM 1702 N N . SER A 1 217 ? -45.842 18.367 17.796 1.00 43.28 217 SER A N 1
ATOM 1703 C CA . SER A 1 217 ? -45.612 17.168 16.952 1.00 43.28 217 SER A CA 1
ATOM 1704 C C . SER A 1 217 ? -44.612 17.450 15.811 1.00 43.28 217 SER A C 1
ATOM 1706 O O . SER A 1 217 ? -44.964 17.415 14.637 1.00 43.28 217 SER A O 1
ATOM 1708 N N . ALA A 1 218 ? -43.346 17.741 16.128 1.00 36.88 218 ALA A N 1
ATOM 1709 C CA . ALA A 1 218 ? -42.249 17.631 15.144 1.00 36.88 218 ALA A CA 1
ATOM 1710 C C . ALA A 1 218 ? -40.857 17.432 15.781 1.00 36.88 218 ALA A C 1
ATOM 1712 O O . ALA A 1 218 ? -39.840 17.516 15.098 1.00 36.88 218 ALA A O 1
ATOM 1713 N N . VAL A 1 219 ? -40.793 17.172 17.094 1.00 40.94 219 VAL A N 1
ATOM 1714 C CA . VAL A 1 219 ? -39.533 16.972 17.843 1.00 40.94 219 VAL A CA 1
ATOM 1715 C C . VAL A 1 219 ? -39.223 15.479 18.046 1.00 40.94 219 VAL A C 1
ATOM 1717 O O . VAL A 1 219 ? -38.247 15.113 18.690 1.00 40.94 219 VAL A O 1
ATOM 1720 N N . ALA A 1 220 ? -40.000 14.583 17.435 1.00 40.91 220 ALA A N 1
ATOM 1721 C CA . ALA A 1 220 ? -39.708 13.157 17.417 1.00 40.91 220 ALA A CA 1
ATOM 1722 C C . ALA A 1 220 ? -39.304 12.715 16.006 1.00 40.91 220 ALA A C 1
ATOM 1724 O O . ALA A 1 220 ? -40.045 12.908 15.047 1.00 40.91 220 ALA A O 1
ATOM 1725 N N . SER A 1 221 ? -38.143 12.056 15.929 1.00 45.38 221 SER A N 1
ATOM 1726 C CA . SER A 1 221 ? -37.646 11.233 14.814 1.00 45.38 221 SER A CA 1
ATOM 1727 C C . SER A 1 221 ? -36.833 11.899 13.693 1.00 45.38 221 SER A C 1
ATOM 1729 O O . SER A 1 221 ? -36.937 11.567 12.519 1.00 45.38 221 SER A O 1
ATOM 1731 N N . ARG A 1 222 ? -35.845 12.716 14.069 1.00 44.16 222 ARG A N 1
ATOM 1732 C CA . ARG A 1 222 ? -34.531 12.629 13.408 1.00 44.16 222 ARG A CA 1
ATOM 1733 C C . ARG A 1 222 ? -33.521 12.090 14.410 1.00 44.16 222 ARG A C 1
ATOM 1735 O O . ARG A 1 222 ? -32.628 12.806 14.849 1.00 44.16 222 ARG A O 1
ATOM 1742 N N . LEU A 1 223 ? -33.677 10.818 14.788 1.00 51.66 223 LEU A N 1
ATOM 1743 C CA . LEU A 1 223 ? -32.540 10.029 15.264 1.00 51.66 223 LEU A CA 1
ATOM 1744 C C . LEU A 1 223 ? -31.556 10.002 14.096 1.00 51.66 223 LEU A C 1
ATOM 1746 O O . LEU A 1 223 ? -31.678 9.194 13.180 1.00 51.66 223 LEU A O 1
ATOM 1750 N N . ARG A 1 224 ? -30.666 10.993 14.049 1.00 58.62 224 ARG A N 1
ATOM 1751 C CA . ARG A 1 224 ? -29.618 11.078 13.041 1.00 58.62 224 ARG A CA 1
ATOM 1752 C C . ARG A 1 224 ? -28.790 9.818 13.253 1.00 58.62 224 ARG A C 1
ATOM 1754 O O . ARG A 1 224 ? -28.171 9.686 14.307 1.00 58.62 224 ARG A O 1
ATOM 1761 N N . ALA A 1 225 ? -28.871 8.871 12.316 1.00 70.81 225 ALA A N 1
ATOM 1762 C CA . ALA A 1 225 ? -28.046 7.673 12.358 1.00 70.81 225 ALA A CA 1
ATOM 1763 C C . ALA A 1 225 ? -26.605 8.107 12.652 1.00 70.81 225 ALA A C 1
ATOM 1765 O O . ALA A 1 225 ? -26.136 9.101 12.083 1.00 70.81 225 ALA A O 1
ATOM 1766 N N . ALA A 1 226 ? -25.958 7.440 13.611 1.00 77.44 226 ALA A N 1
ATOM 1767 C CA . ALA A 1 226 ? -24.602 7.796 14.005 1.00 77.44 226 ALA A CA 1
ATOM 1768 C C . ALA A 1 226 ? -23.713 7.848 12.749 1.00 77.44 226 ALA A C 1
ATOM 1770 O O . ALA A 1 226 ? -23.875 7.003 11.865 1.00 77.44 226 ALA A O 1
ATOM 1771 N N . PRO A 1 227 ? -22.810 8.836 12.626 1.00 87.38 227 PRO A N 1
ATOM 1772 C CA . PRO A 1 227 ? -21.943 8.917 11.459 1.00 87.38 227 PRO A CA 1
ATOM 1773 C C . PRO A 1 227 ? -21.101 7.639 11.361 1.00 87.38 227 PRO A C 1
ATOM 1775 O O . PRO A 1 227 ? -20.452 7.246 12.333 1.00 87.38 227 PRO A O 1
ATOM 1778 N N . MET A 1 228 ? -21.133 6.987 10.200 1.00 91.19 228 MET A N 1
ATOM 1779 C CA . MET A 1 228 ? -20.318 5.802 9.926 1.00 91.19 228 MET A CA 1
ATOM 1780 C C . MET A 1 228 ? -18.867 6.185 9.648 1.00 91.19 228 MET A C 1
ATOM 1782 O O . MET A 1 228 ? -18.569 7.325 9.279 1.00 91.19 228 MET A O 1
ATOM 1786 N N . THR A 1 229 ? -17.963 5.231 9.850 1.00 92.12 229 THR A N 1
ATOM 1787 C CA . THR A 1 229 ? -16.547 5.411 9.520 1.00 92.12 229 THR A CA 1
ATOM 1788 C C . THR A 1 229 ? -16.386 5.512 8.006 1.00 92.12 229 THR A C 1
ATOM 1790 O O . THR A 1 229 ? -16.929 4.696 7.269 1.00 92.12 229 THR A O 1
ATOM 1793 N N . THR A 1 230 ? -15.640 6.504 7.521 1.00 93.38 230 THR A N 1
ATOM 1794 C CA . THR A 1 230 ? -15.404 6.690 6.081 1.00 93.38 230 THR A CA 1
ATOM 1795 C C . THR A 1 230 ? -14.002 6.239 5.667 1.00 93.38 230 THR A C 1
ATOM 1797 O O . THR A 1 230 ? -13.081 6.200 6.485 1.00 93.38 230 THR A O 1
ATOM 1800 N N . ALA A 1 231 ? -13.794 5.978 4.371 1.00 91.44 231 ALA A N 1
ATOM 1801 C CA . ALA A 1 231 ? -12.460 5.699 3.824 1.00 91.44 231 ALA A CA 1
ATOM 1802 C C . ALA A 1 231 ? -11.461 6.837 4.109 1.00 91.44 231 ALA A C 1
ATOM 1804 O O . ALA A 1 231 ? -10.282 6.585 4.346 1.00 91.44 231 ALA A O 1
ATOM 1805 N N . HIS A 1 232 ? -11.936 8.087 4.144 1.00 92.69 232 HIS A N 1
ATOM 1806 C CA . HIS A 1 232 ? -11.110 9.247 4.475 1.00 92.69 232 HIS A CA 1
ATOM 1807 C C . HIS A 1 232 ? -10.636 9.224 5.938 1.00 92.69 232 HIS A C 1
ATOM 1809 O O . HIS A 1 232 ? -9.482 9.556 6.213 1.00 92.69 232 HIS A O 1
ATOM 1815 N N . ASP A 1 233 ? -11.492 8.798 6.876 1.00 92.81 233 ASP A N 1
ATOM 1816 C CA . ASP A 1 233 ? -11.101 8.633 8.282 1.00 92.81 233 ASP A CA 1
ATOM 1817 C C . ASP A 1 233 ? -10.008 7.555 8.420 1.00 92.81 233 ASP A C 1
ATOM 1819 O O . ASP A 1 233 ? -8.993 7.785 9.082 1.00 92.81 233 ASP A O 1
ATOM 1823 N N . LEU A 1 234 ? -10.168 6.416 7.731 1.00 93.69 234 LEU A N 1
ATOM 1824 C CA . LEU A 1 234 ? -9.179 5.329 7.712 1.00 93.69 234 LEU A CA 1
ATOM 1825 C C . LEU A 1 234 ? -7.843 5.780 7.115 1.00 93.69 234 LEU A C 1
ATOM 1827 O O . LEU A 1 234 ? -6.796 5.576 7.727 1.00 93.69 234 LEU A O 1
ATOM 1831 N N . LEU A 1 235 ? -7.872 6.440 5.955 1.00 94.19 235 LEU A N 1
ATOM 1832 C CA . LEU A 1 235 ? -6.671 6.920 5.270 1.00 94.19 235 LEU A CA 1
ATOM 1833 C C . LEU A 1 235 ? -5.909 7.947 6.122 1.00 94.19 235 LEU A C 1
ATOM 1835 O O . LEU A 1 235 ? -4.687 7.865 6.268 1.00 94.19 235 LEU A O 1
ATOM 1839 N N . GLY A 1 236 ? -6.629 8.885 6.748 1.00 93.12 236 GLY A N 1
ATOM 1840 C CA . GLY A 1 236 ? -6.036 9.875 7.647 1.00 93.12 236 GLY A CA 1
ATOM 1841 C C . GLY A 1 236 ? -5.330 9.234 8.849 1.00 93.12 236 GLY A C 1
ATOM 1842 O O . GLY A 1 236 ? -4.236 9.665 9.242 1.00 93.12 236 GLY A O 1
ATOM 1843 N N . ARG A 1 237 ? -5.909 8.165 9.413 1.00 92.56 237 ARG A N 1
ATOM 1844 C CA . ARG A 1 237 ? -5.268 7.384 10.480 1.00 92.56 237 ARG A CA 1
ATOM 1845 C C . ARG A 1 237 ? -4.075 6.585 9.978 1.00 92.56 237 ARG A C 1
ATOM 1847 O O . ARG A 1 237 ? -3.014 6.690 10.589 1.00 92.56 237 ARG A O 1
ATOM 1854 N N . ALA A 1 238 ? -4.200 5.888 8.852 1.00 93.06 238 ALA A N 1
ATOM 1855 C CA . ALA A 1 238 ? -3.112 5.125 8.247 1.00 93.06 238 ALA A CA 1
ATOM 1856 C C . ALA A 1 238 ? -1.865 5.999 8.022 1.00 93.06 238 ALA A C 1
ATOM 1858 O O . ALA A 1 238 ? -0.762 5.637 8.427 1.00 93.06 238 ALA A O 1
ATOM 1859 N N . PHE A 1 239 ? -2.033 7.216 7.493 1.00 94.00 239 PHE A N 1
ATOM 1860 C CA . PHE A 1 239 ? -0.925 8.166 7.345 1.00 94.00 239 PHE A CA 1
ATOM 1861 C C . PHE A 1 239 ? -0.316 8.606 8.676 1.00 94.00 239 PHE A C 1
ATOM 1863 O O . PHE A 1 239 ? 0.896 8.796 8.762 1.00 94.00 239 PHE A O 1
ATOM 1870 N N . THR A 1 240 ? -1.134 8.776 9.715 1.00 92.31 240 THR A N 1
ATOM 1871 C CA . THR A 1 240 ? -0.639 9.116 11.055 1.00 92.31 240 THR A CA 1
ATOM 1872 C C . THR A 1 240 ? 0.229 7.985 11.605 1.00 92.31 240 THR A C 1
ATOM 1874 O O . THR A 1 240 ? 1.335 8.244 12.076 1.00 92.31 240 THR A O 1
ATOM 1877 N N . VAL A 1 241 ? -0.232 6.741 11.461 1.00 91.00 241 VAL A N 1
ATOM 1878 C CA . VAL A 1 241 ? 0.476 5.527 11.886 1.00 91.00 241 VAL A CA 1
ATOM 1879 C C . VAL A 1 241 ? 1.789 5.326 11.122 1.00 91.00 241 VAL A C 1
ATOM 1881 O O . VAL A 1 241 ? 2.802 4.966 11.717 1.00 91.00 241 VAL A O 1
ATOM 1884 N N . CYS A 1 242 ? 1.813 5.607 9.816 1.00 89.56 242 CYS A N 1
ATOM 1885 C CA . CYS A 1 242 ? 3.047 5.540 9.029 1.00 89.56 242 CYS A CA 1
ATOM 1886 C C . CYS A 1 242 ? 4.059 6.637 9.396 1.00 89.56 242 CYS A C 1
ATOM 1888 O O . CYS A 1 242 ? 5.260 6.431 9.242 1.00 89.56 242 CYS A O 1
ATOM 1890 N N . ARG A 1 243 ? 3.603 7.810 9.862 1.00 84.88 243 ARG A N 1
ATOM 1891 C CA . ARG A 1 243 ? 4.476 8.942 10.234 1.00 84.88 243 ARG A CA 1
ATOM 1892 C C . ARG A 1 243 ? 5.044 8.835 11.642 1.00 84.88 243 ARG A C 1
ATOM 1894 O O . ARG A 1 243 ? 6.176 9.251 11.869 1.00 84.88 243 ARG A O 1
ATOM 1901 N N . ALA A 1 244 ? 4.243 8.358 12.584 1.00 70.75 244 ALA A N 1
ATOM 1902 C CA . ALA A 1 244 ? 4.597 8.294 13.988 1.00 70.75 244 ALA A CA 1
ATOM 1903 C C . ALA A 1 244 ? 4.206 6.922 14.528 1.00 70.75 244 ALA A C 1
ATOM 1905 O O . ALA A 1 244 ? 3.025 6.578 14.552 1.00 70.75 244 ALA A O 1
ATOM 1906 N N . ALA A 1 245 ? 5.196 6.163 15.008 1.00 60.59 245 ALA A N 1
ATOM 1907 C CA . ALA A 1 245 ? 4.893 5.044 15.886 1.00 60.59 245 ALA A CA 1
ATOM 1908 C C . ALA A 1 245 ? 4.083 5.591 17.077 1.00 60.59 245 ALA A C 1
ATOM 1910 O O . ALA A 1 245 ? 4.458 6.645 17.609 1.00 60.59 245 ALA A O 1
ATOM 1911 N N . PRO A 1 246 ? 2.977 4.943 17.480 1.00 55.62 246 PRO A N 1
ATOM 1912 C CA . PRO A 1 246 ? 2.207 5.369 18.631 1.00 55.62 246 PRO A CA 1
ATOM 1913 C C . PRO A 1 246 ? 3.153 5.446 19.827 1.00 55.62 246 PRO A C 1
ATOM 1915 O O . PRO A 1 246 ? 3.730 4.453 20.268 1.00 55.62 246 PRO A O 1
ATOM 1918 N N . SER A 1 247 ? 3.361 6.667 20.318 1.00 42.19 247 SER A N 1
ATOM 1919 C CA . SER A 1 247 ? 4.039 6.884 21.586 1.00 42.19 247 SER A CA 1
ATOM 1920 C C . SER A 1 247 ? 3.216 6.146 22.639 1.00 42.19 247 SER A C 1
ATOM 1922 O O . SER A 1 247 ? 2.011 6.410 22.738 1.00 42.19 247 SER A O 1
ATOM 1924 N N . PRO A 1 248 ? 3.816 5.238 23.431 1.00 45.25 248 PRO A N 1
ATOM 1925 C CA . PRO A 1 248 ? 3.121 4.735 24.593 1.00 45.25 248 PRO A CA 1
ATOM 1926 C C . PRO A 1 248 ? 2.831 5.966 25.445 1.00 45.25 248 PRO A C 1
ATOM 1928 O O . PRO A 1 248 ? 3.755 6.644 25.906 1.00 45.25 248 PRO A O 1
ATOM 1931 N N . LYS A 1 249 ? 1.547 6.292 25.634 1.00 41.84 249 LYS A N 1
ATOM 1932 C CA . LYS A 1 249 ? 1.153 7.153 26.743 1.00 41.84 249 LYS A CA 1
ATOM 1933 C C . LYS A 1 249 ? 1.559 6.375 27.981 1.00 41.84 249 LYS A C 1
ATOM 1935 O O . LYS A 1 249 ? 0.815 5.519 28.447 1.00 41.84 249 LYS A O 1
ATOM 1940 N N . ALA A 1 250 ? 2.781 6.610 28.451 1.00 37.22 250 ALA A N 1
ATOM 1941 C CA . ALA A 1 250 ? 3.248 6.086 29.711 1.00 37.22 250 ALA A CA 1
ATOM 1942 C C . ALA A 1 250 ? 2.219 6.542 30.740 1.00 37.22 250 ALA A C 1
ATOM 1944 O O . ALA A 1 250 ? 2.132 7.727 31.072 1.00 37.22 250 ALA A O 1
ATOM 1945 N N . ARG A 1 251 ? 1.390 5.607 31.204 1.00 36.19 251 ARG A N 1
ATOM 1946 C CA . ARG A 1 251 ? 0.645 5.773 32.438 1.00 36.19 251 ARG A CA 1
ATOM 1947 C C . ARG A 1 251 ? 1.735 5.876 33.494 1.00 36.19 251 ARG A C 1
ATOM 1949 O O . ARG A 1 251 ? 2.241 4.856 33.942 1.00 36.19 251 ARG A O 1
ATOM 1956 N N . ARG A 1 252 ? 2.202 7.099 33.777 1.00 35.09 252 ARG A N 1
ATOM 1957 C CA . ARG A 1 252 ? 3.148 7.360 34.860 1.00 35.09 252 ARG A CA 1
ATOM 1958 C C . ARG A 1 252 ? 2.463 6.867 36.126 1.00 35.09 252 ARG A C 1
ATOM 1960 O O . ARG A 1 252 ? 1.612 7.557 36.675 1.00 35.09 252 ARG A O 1
ATOM 1967 N N . SER A 1 253 ? 2.790 5.656 36.558 1.00 35.00 253 SER A N 1
ATOM 1968 C CA . SER A 1 253 ? 2.691 5.315 37.964 1.00 35.00 253 SER A CA 1
ATOM 1969 C C . SER A 1 253 ? 3.693 6.226 38.657 1.00 35.00 253 SER A C 1
ATOM 1971 O O . SER A 1 253 ? 4.895 6.128 38.418 1.00 35.00 253 SER A O 1
ATOM 1973 N N . SER A 1 254 ? 3.187 7.179 39.429 1.00 37.47 254 SER A N 1
ATOM 1974 C CA . SER A 1 254 ? 3.972 7.979 40.357 1.00 37.47 254 SER A CA 1
ATOM 1975 C C . SER A 1 254 ? 4.576 7.044 41.403 1.00 37.47 254 SER A C 1
ATOM 1977 O O . SER A 1 254 ? 3.959 6.790 42.432 1.00 37.47 254 SER A O 1
ATOM 1979 N N . VAL A 1 255 ? 5.741 6.477 41.105 1.00 41.94 255 VAL A N 1
ATOM 1980 C CA . VAL A 1 255 ? 6.573 5.766 42.074 1.00 41.94 255 VAL A CA 1
ATOM 1981 C C . VAL A 1 255 ? 8.012 6.220 41.844 1.00 41.94 255 VAL A C 1
ATOM 1983 O O . VAL A 1 255 ? 8.654 5.842 40.871 1.00 41.94 255 VAL A O 1
ATOM 1986 N N . GLU A 1 256 ? 8.410 7.136 42.723 1.00 40.81 256 GLU A N 1
ATOM 1987 C CA . GLU A 1 256 ? 9.758 7.410 43.232 1.00 40.81 256 GLU A CA 1
ATOM 1988 C C . GLU A 1 256 ? 10.921 7.445 42.229 1.00 40.81 256 GLU A C 1
ATOM 1990 O O . GLU A 1 256 ? 11.652 6.489 41.980 1.00 40.81 256 GLU A O 1
ATOM 1995 N N . GLU A 1 257 ? 11.155 8.661 41.744 1.00 43.22 257 GLU A N 1
ATOM 1996 C CA . GLU A 1 257 ? 12.419 9.144 41.206 1.00 43.22 257 GLU A CA 1
ATOM 1997 C C . GLU A 1 257 ? 13.465 9.240 42.332 1.00 43.22 257 GLU A C 1
ATOM 1999 O O . GLU A 1 257 ? 13.717 10.321 42.850 1.00 43.22 257 GLU A O 1
ATOM 2004 N N . ASN A 1 258 ? 14.062 8.118 42.750 1.00 44.81 258 ASN A N 1
ATOM 2005 C CA . ASN A 1 258 ? 15.349 8.161 43.454 1.00 44.81 258 ASN A CA 1
ATOM 2006 C C . ASN A 1 258 ? 16.120 6.830 43.424 1.00 44.81 258 ASN A C 1
ATOM 2008 O O . ASN A 1 258 ? 16.267 6.162 44.440 1.00 44.81 258 ASN A O 1
ATOM 2012 N N . ALA A 1 259 ? 16.637 6.433 42.260 1.00 47.59 259 ALA A N 1
ATOM 2013 C CA . ALA A 1 259 ? 17.716 5.441 42.184 1.00 47.59 259 ALA A CA 1
ATOM 2014 C C . ALA A 1 259 ? 18.373 5.465 40.798 1.00 47.59 259 ALA A C 1
ATOM 2016 O O . ALA A 1 259 ? 18.115 4.599 39.963 1.00 47.59 259 ALA A O 1
ATOM 2017 N N . LYS A 1 260 ? 19.221 6.462 40.512 1.00 44.56 260 LYS A N 1
ATOM 2018 C CA . LYS A 1 260 ? 20.104 6.366 39.334 1.00 44.56 260 LYS A CA 1
ATOM 2019 C C . LYS A 1 260 ? 21.581 6.648 39.581 1.00 44.56 260 LYS A C 1
ATOM 2021 O O . LYS A 1 260 ? 22.366 6.426 38.670 1.00 44.56 260 LYS A O 1
ATOM 2026 N N . TYR A 1 261 ? 21.999 7.001 40.795 1.00 38.84 261 TYR A N 1
ATOM 2027 C CA . TYR A 1 261 ? 23.428 7.076 41.109 1.00 38.84 261 TYR A CA 1
ATOM 2028 C C . TYR A 1 261 ? 23.674 6.680 42.570 1.00 38.84 261 TYR A C 1
ATOM 2030 O O . TYR A 1 261 ? 23.146 7.352 43.455 1.00 38.84 261 TYR A O 1
ATOM 2038 N N . PRO A 1 262 ? 24.445 5.616 42.865 1.00 42.69 262 PRO A N 1
ATOM 2039 C CA . PRO A 1 262 ? 25.014 5.467 44.195 1.00 42.69 262 PRO A CA 1
ATOM 2040 C C . PRO A 1 262 ? 26.056 6.575 44.401 1.00 42.69 262 PRO A C 1
ATOM 2042 O O . PRO A 1 262 ? 26.906 6.808 43.540 1.00 42.69 262 PRO A O 1
ATOM 2045 N N . ALA A 1 263 ? 25.968 7.280 45.528 1.00 39.44 263 ALA A N 1
ATOM 2046 C CA . ALA A 1 263 ? 26.957 8.272 45.924 1.00 39.44 263 ALA A CA 1
ATOM 2047 C C . ALA A 1 263 ? 28.307 7.575 46.155 1.00 39.44 263 ALA A C 1
ATOM 2049 O O . ALA A 1 263 ? 28.420 6.695 47.008 1.00 39.44 263 ALA A O 1
ATOM 2050 N N . ILE A 1 264 ? 29.326 7.956 45.386 1.00 40.31 264 ILE A N 1
ATOM 2051 C CA . ILE A 1 264 ? 30.708 7.551 45.645 1.00 40.31 264 ILE A CA 1
ATOM 2052 C C . ILE A 1 264 ? 31.173 8.364 46.854 1.00 40.31 264 ILE A C 1
ATOM 2054 O O . ILE A 1 264 ? 31.470 9.551 46.735 1.00 40.31 264 ILE A O 1
ATOM 2058 N N . VAL A 1 265 ? 31.184 7.733 48.025 1.00 45.47 265 VAL A N 1
ATOM 2059 C CA . VAL A 1 265 ? 31.820 8.277 49.226 1.00 45.47 265 VAL A CA 1
ATOM 2060 C C . VAL A 1 265 ? 33.320 8.022 49.092 1.00 45.47 265 VAL A C 1
ATOM 2062 O O . VAL A 1 265 ? 33.764 6.876 49.121 1.00 45.47 265 VAL A O 1
ATOM 2065 N N . LEU A 1 266 ? 34.098 9.084 48.885 1.00 36.97 266 LEU A N 1
ATOM 2066 C CA . LEU A 1 266 ? 35.554 9.039 48.994 1.00 36.97 266 LEU A CA 1
ATOM 2067 C C . LEU A 1 266 ? 35.909 9.082 50.486 1.00 36.97 266 LEU A C 1
ATOM 2069 O O . LEU A 1 266 ? 35.749 10.121 51.118 1.00 36.97 266 LEU A O 1
ATOM 2073 N N . ASN A 1 267 ? 36.363 7.958 51.043 1.00 37.53 267 ASN A N 1
ATOM 2074 C CA . ASN A 1 267 ? 36.977 7.926 52.371 1.00 37.53 267 ASN A CA 1
ATOM 2075 C C . ASN A 1 267 ? 38.491 8.153 52.224 1.00 37.53 267 ASN A C 1
ATOM 2077 O O . ASN A 1 267 ? 39.186 7.330 51.629 1.00 37.53 267 ASN A O 1
ATOM 2081 N N . GLU A 1 268 ? 38.998 9.257 52.776 1.00 44.94 268 GLU A N 1
ATOM 2082 C CA . GLU A 1 268 ? 40.422 9.638 52.832 1.00 44.94 268 GLU A CA 1
ATOM 2083 C C . GLU A 1 268 ? 41.221 8.873 53.912 1.00 44.94 268 GLU A C 1
ATOM 2085 O O . GLU A 1 268 ? 42.035 9.450 54.623 1.00 44.94 268 GLU A O 1
ATOM 2090 N N . GLU A 1 269 ? 41.038 7.559 54.043 1.00 49.72 269 GLU A N 1
ATOM 2091 C CA . GLU A 1 269 ? 41.820 6.742 54.988 1.00 49.72 269 GLU A CA 1
ATOM 2092 C C . GLU A 1 269 ? 42.281 5.432 54.344 1.00 49.72 269 GLU A C 1
ATOM 2094 O O . GLU A 1 269 ? 41.846 4.341 54.701 1.00 49.72 269 GLU A O 1
ATOM 2099 N N . THR A 1 270 ? 43.169 5.514 53.351 1.00 42.94 270 THR A N 1
ATOM 2100 C CA . THR A 1 270 ? 44.111 4.413 53.051 1.00 42.94 270 THR A CA 1
ATOM 2101 C C . THR A 1 270 ? 45.362 4.933 52.335 1.00 42.94 270 THR A C 1
ATOM 2103 O O . THR A 1 270 ? 45.837 4.371 51.351 1.00 42.94 270 THR A O 1
ATOM 2106 N N . VAL A 1 271 ? 45.913 6.046 52.821 1.00 46.06 271 VAL A N 1
ATOM 2107 C CA . VAL A 1 271 ? 47.284 6.456 52.501 1.00 46.06 271 VAL A CA 1
ATOM 2108 C C . VAL A 1 271 ? 48.155 5.956 53.644 1.00 46.06 271 VAL A C 1
ATOM 2110 O O . VAL A 1 271 ? 48.224 6.620 54.662 1.00 46.06 271 VAL A O 1
ATOM 2113 N N . GLU A 1 272 ? 48.709 4.749 53.487 1.00 44.41 272 GLU A N 1
ATOM 2114 C CA . GLU A 1 272 ? 49.883 4.171 54.183 1.00 44.41 272 GLU A CA 1
ATOM 2115 C C . GLU A 1 272 ? 49.722 2.648 54.308 1.00 44.41 272 GLU A C 1
ATOM 2117 O O . GLU A 1 272 ? 49.434 2.133 55.380 1.00 44.41 272 GLU A O 1
ATOM 2122 N N . THR A 1 273 ? 49.856 1.885 53.213 1.00 45.16 273 THR A N 1
ATOM 2123 C CA . THR A 1 273 ? 50.185 0.434 53.297 1.00 45.16 273 THR A CA 1
ATOM 2124 C C . THR A 1 273 ? 50.581 -0.220 51.964 1.00 45.16 273 THR A C 1
ATOM 2126 O O . THR A 1 273 ? 50.400 -1.418 51.780 1.00 45.16 273 THR A O 1
ATOM 2129 N N . ALA A 1 274 ? 51.165 0.516 51.012 1.00 39.19 274 ALA A N 1
ATOM 2130 C CA . ALA A 1 274 ? 51.707 -0.116 49.795 1.00 39.19 274 ALA A CA 1
ATOM 2131 C C . ALA A 1 274 ? 53.018 0.505 49.279 1.00 39.19 274 ALA A C 1
ATOM 2133 O O . ALA A 1 274 ? 53.374 0.338 48.117 1.00 39.19 274 ALA A O 1
ATOM 2134 N N . LEU A 1 275 ? 53.765 1.188 50.154 1.00 43.59 275 LEU A N 1
ATOM 2135 C CA . LEU A 1 275 ? 55.162 1.574 49.920 1.00 43.59 275 LEU A CA 1
ATOM 2136 C C . LEU A 1 275 ? 56.118 0.732 50.773 1.00 43.59 275 LEU A C 1
ATOM 2138 O O . LEU A 1 275 ? 57.057 1.250 51.356 1.00 43.59 275 LEU A O 1
ATOM 2142 N N . VAL A 1 276 ? 55.905 -0.580 50.849 1.00 43.94 276 VAL A N 1
ATOM 2143 C CA . VAL A 1 276 ? 56.966 -1.512 51.247 1.00 43.94 276 VAL A CA 1
ATOM 2144 C C . VAL A 1 276 ? 56.807 -2.784 50.420 1.00 43.94 276 VAL A C 1
ATOM 2146 O O . VAL A 1 276 ? 55.699 -3.291 50.271 1.00 43.94 276 VAL A O 1
ATOM 2149 N N . THR A 1 277 ? 57.934 -3.313 49.939 1.00 38.53 277 THR A N 1
ATOM 2150 C CA . THR A 1 277 ? 58.126 -4.601 49.237 1.00 38.53 277 THR A CA 1
ATOM 2151 C C . THR A 1 277 ? 58.232 -4.563 47.703 1.00 38.53 277 THR A C 1
ATOM 2153 O O . THR A 1 277 ? 57.672 -5.383 46.987 1.00 38.53 277 THR A O 1
ATOM 2156 N N . SER A 1 278 ? 59.094 -3.683 47.187 1.00 40.50 278 SER A N 1
ATOM 2157 C CA . SER A 1 278 ? 60.116 -4.147 46.236 1.00 40.50 278 SER A CA 1
ATOM 2158 C C . SER A 1 278 ? 61.106 -4.994 47.032 1.00 40.50 278 SER A C 1
ATOM 2160 O O . SER A 1 278 ? 61.742 -4.409 47.894 1.00 40.50 278 SER A O 1
ATOM 2162 N N . TYR A 1 279 ? 61.219 -6.304 46.791 1.00 36.22 279 TYR A N 1
ATOM 2163 C CA . TYR A 1 279 ? 62.471 -7.082 46.840 1.00 36.22 279 TYR A CA 1
ATOM 2164 C C . TYR A 1 279 ? 62.194 -8.553 46.489 1.00 36.22 279 TYR A C 1
ATOM 2166 O O . TYR A 1 279 ? 61.503 -9.248 47.223 1.00 36.22 279 TYR A O 1
ATOM 2174 N N . GLY A 1 280 ? 62.851 -9.031 45.431 1.00 34.47 280 GLY A N 1
ATOM 2175 C CA . GLY A 1 280 ? 63.487 -10.348 45.457 1.00 34.47 280 GLY A CA 1
ATOM 2176 C C . GLY A 1 280 ? 62.772 -11.510 44.767 1.00 34.47 280 GLY A C 1
ATOM 2177 O O . GLY A 1 280 ? 61.653 -11.870 45.102 1.00 34.47 280 GLY A O 1
ATOM 2178 N N . GLY A 1 281 ? 63.536 -12.179 43.901 1.00 33.81 281 GLY A N 1
ATOM 2179 C CA . GLY A 1 281 ? 63.446 -13.629 43.743 1.00 33.81 281 GLY A CA 1
ATOM 2180 C C . GLY A 1 281 ? 62.831 -14.079 42.432 1.00 33.81 281 GLY A C 1
ATOM 2181 O O . GLY A 1 281 ? 61.628 -14.292 42.342 1.00 33.81 281 GLY A O 1
ATOM 2182 N N . GLY A 1 282 ? 63.679 -14.257 41.419 1.00 38.25 282 GLY A N 1
ATOM 2183 C CA . GLY A 1 282 ? 63.320 -15.092 40.284 1.00 38.25 282 GLY A CA 1
ATOM 2184 C C . GLY A 1 282 ? 63.283 -16.564 40.676 1.00 38.25 282 GLY A C 1
ATOM 2185 O O . GLY A 1 282 ? 63.939 -16.956 41.630 1.00 38.25 282 GLY A O 1
ATOM 2186 N N . GLU A 1 283 ? 62.593 -17.374 39.883 1.00 39.19 283 GLU A N 1
ATOM 2187 C CA . GLU A 1 283 ? 63.099 -18.682 39.489 1.00 39.19 283 GLU A CA 1
ATOM 2188 C C . GLU A 1 283 ? 62.339 -19.210 38.273 1.00 39.19 283 GLU A C 1
ATOM 2190 O O . GLU A 1 283 ? 61.207 -18.839 37.970 1.00 39.19 283 GLU A O 1
ATOM 2195 N N . ARG A 1 284 ? 63.087 -20.003 37.523 1.00 40.31 284 ARG A N 1
ATOM 2196 C CA . ARG A 1 284 ? 62.824 -20.596 36.217 1.00 40.31 284 ARG A CA 1
ATOM 2197 C C . ARG A 1 284 ? 62.345 -22.042 36.444 1.00 40.31 284 ARG A C 1
ATOM 2199 O O . ARG A 1 284 ? 62.563 -22.568 37.530 1.00 40.31 284 ARG A O 1
ATOM 2206 N N . LEU A 1 285 ? 61.915 -22.695 35.357 1.00 40.25 285 LEU A N 1
ATOM 2207 C CA . LEU A 1 285 ? 61.649 -24.143 35.168 1.00 40.25 285 LEU A CA 1
ATOM 2208 C C . LEU A 1 285 ? 60.170 -24.530 35.387 1.00 40.25 285 LEU A C 1
ATOM 2210 O O . LEU A 1 285 ? 59.556 -24.095 36.351 1.00 40.25 285 LEU A O 1
ATOM 2214 N N . VAL A 1 286 ? 59.522 -25.307 34.512 1.00 48.09 286 VAL A N 1
ATOM 2215 C CA . VAL A 1 286 ? 59.998 -26.334 33.558 1.00 48.09 286 VAL A CA 1
ATOM 2216 C C . VAL A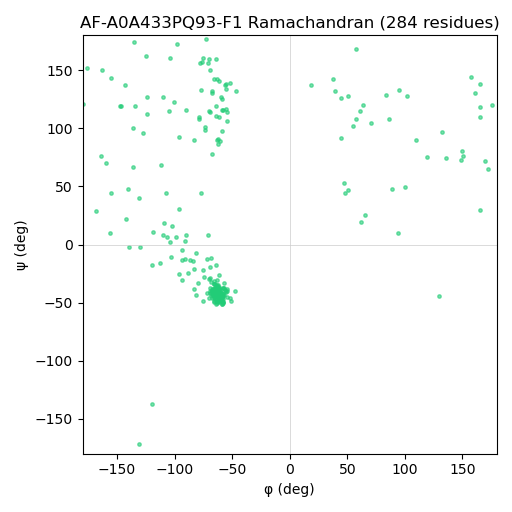 1 286 ? 59.341 -26.152 32.192 1.00 48.09 286 VAL A C 1
ATOM 2218 O O . VAL A 1 286 ? 58.121 -25.882 32.165 1.00 48.09 286 VAL A O 1
#

Nearest PDB structures (foldseek):
  8gha-assembly1_D  TM=6.279E-01  e=1.506E-02  Saccharomyces cerevisiae
  8ghn-assembly1_J  TM=6.274E-01  e=2.184E-02  Saccharomyces cerevisiae
  9e8q-assembly1_X  TM=2.537E-01  e=1.135E+00  Homo sapiens
  4i1a-assembly3_A  TM=3.300E-01  e=3.626E+00  Bacillus subtilis subsp. subtilis str. 168
  4i1a-assembly3_B  TM=3.389E-01  e=9.622E+00  Bacillus subtilis subsp. subtilis str. 168

Solvent-accessible surface area (backbone atoms only — not comparable to full-atom values): 18638 Å² total; per-residue (Å²): 144,89,84,78,88,85,75,70,95,75,73,68,66,90,64,57,64,33,54,52,49,36,53,50,52,55,50,50,45,51,49,30,39,78,72,58,38,59,67,59,39,55,51,45,53,64,50,57,70,74,34,60,92,61,35,57,62,44,66,62,56,48,46,51,43,50,52,37,42,52,50,40,51,48,62,75,40,40,72,60,57,73,68,37,36,42,58,53,42,40,76,47,37,39,34,68,61,48,66,70,45,48,63,59,38,51,42,52,57,69,69,44,80,78,67,57,67,50,60,54,53,34,39,52,51,52,54,52,52,61,71,42,69,79,75,50,89,58,64,68,61,51,50,52,36,29,38,31,44,26,42,52,50,63,74,53,41,52,71,75,54,48,52,41,54,49,62,51,58,74,64,54,83,76,60,81,76,64,85,82,75,87,86,90,87,86,81,88,85,90,83,87,83,90,86,86,91,86,92,84,88,86,86,90,81,89,84,91,84,86,90,82,89,77,93,85,84,79,89,78,83,79,79,72,74,75,61,56,33,48,72,66,59,47,38,58,48,41,54,47,53,62,74,41,76,72,72,77,80,72,78,75,72,92,70,80,97,80,85,88,72,85,82,84,78,84,75,95,79,80,90,84,86,78,92,76,80,91,76,87,81,87,86,83,86,134

Mean predicted aligned error: 17.72 Å

Secondary structure (DSSP, 8-state):
--SSSSSSTTS--TTHHHHHHHHHHHHHHHHHHHTT-HHHHHHHHHHHHH-TTT-TTHHHHHHHHHHHHHHHHHHHTHHHHHT-HHHHHHHH-BHHHHHHHHHHHHHHHHHSSSPPHHHHHHHHHHHHHHHHTTSS--HHHHHHHHHHHHHHHHHT--HHHHHHHHHHHTTSTTTTTSTTS----------------------------------SSSSS----PPPBP-HHHHHHHHHHHHHS---------------S-----------SSSS-----------

Foldseek 3Di:
DPPDPPPDPPDDDVPVQQVVVQVVLLVQLVVCLVVLPLVSLLVSLVVLLPCPVSHDPSLVSNQSSLVSNLNSLCVVCVVLVVVVLLVLQQQFPFPVNCVVCVLVLLLVQLVDPPHDPLLVSLLSLVVSVVSCVVSDDCVSSLVSNLSSLSSSCQVSPDPVRVVRSVVRVVPPPPPPPPPPDDDDDDDDDDDDDDDDDDDDDDDDDDDDDDDDDDPDDDPPDPPPPRHGDDSVNSSVVSSVCSVDRNDPPPPPPPDDDDDDDDDDDDDPPDPDDPPDDPDDDDDDDD

Radius of gyration: 36.52 Å; Cα contacts (8 Å, |Δi|>4): 176; chains: 1; bounding box: 116×69×100 Å

Sequence (286 aa):
MLMSHLFLESRYRPGRHFAYVHQYTMFLIKLAKETGDIECLKVLCRKLRKASNVLLKHHEVWVEVYNSYLNVVNTQLALIIESKPAKRIMDYIPKTMFDEHRATIEQDVFAIAPKPSELATMQDLYEVKKLNSRFAPEGDVDELIVQCYAALFVTYATESVRAKLTEGGAGVGEREVKDYILDGSREASDGSGVGTPPQVEPVVPAEAMEATNGASSAVASRLRAAPMTTAHDLLGRAFTVCRAAPSPKARRSSVEENAKYPAIVLNEETVETALVTSYGGGERLV

pLDDT: mean 71.62, std 24.91, range [28.58, 97.88]